Protein AF-A0A534GWT1-F1 (afdb_monomer)

Radius of gyration: 19.32 Å; Cα contacts (8 Å, |Δi|>4): 712; chains: 1; bounding box: 58×46×47 Å

Secondary structure (DSSP, 8-state):
---SSTT--S-EEEEEEEEEETTTTEEEEEEEEEESSTTSEEEETTTTEEEETTEEEEESTT--STT--EEEEEEETTEEEEEEEEESS--EE-TBTTEEE-SSSTT-EEEEEEEEEEEEEEEEEETTEEEEEEEEEEEEEEEE-----TTEEEEEEEEEEETTS-EEEEEEEEETTSPBPTT-EEEEE-TTS-EEEEETTT-EEEEEEEEE-TT--EEEEEEEEEEGGGTEEEEEEESSS--EE-SSS-EEEEEEEEEEEETTEEEEEEEEEEEES-S-----TT----------

Nearest PDB structures (foldseek):
  2ich-assembly1_A  TM=9.219E-01  e=7.853E-22  Nitrosomonas europaea
  2ich-assembly2_B  TM=8.972E-01  e=1.102E-21  Nitrosomonas europaea
  8khg-assembly1_B  TM=3.290E-01  e=4.284E+00  Pseudomonas aeruginosa
  8huc-assembly2_D  TM=1.311E-01  e=7.658E+00  Pseudomonas aeruginosa UCBPP-PA14

Solvent-accessible surface area (backbone atoms only — not comparable to full-atom values): 16083 Å² total; per-residue (Å²): 129,80,64,98,42,77,79,59,58,94,49,75,46,72,51,68,55,72,48,79,39,67,93,76,74,40,62,47,73,53,74,51,76,40,45,49,29,89,79,38,17,53,76,44,71,79,49,23,33,38,39,49,70,86,27,35,43,32,38,52,84,82,35,56,71,80,83,32,48,29,41,37,35,42,77,52,98,49,39,33,40,45,33,40,36,35,59,76,45,73,77,43,59,29,48,65,88,15,45,32,53,62,50,93,54,90,76,38,34,26,44,27,34,31,30,73,38,19,46,32,39,40,41,35,31,53,78,76,41,78,40,83,47,72,53,75,44,69,42,40,48,38,50,55,61,56,67,86,50,96,58,44,49,35,36,43,35,39,41,38,40,38,76,78,61,24,35,40,39,39,38,42,35,28,32,74,89,72,46,73,42,76,48,13,37,23,34,40,29,43,62,88,66,56,70,46,69,38,53,38,88,56,49,47,77,45,78,75,41,69,42,63,52,102,84,69,40,60,41,81,50,25,35,40,42,33,27,70,97,65,42,31,40,34,40,40,34,50,70,51,86,72,28,68,43,91,54,90,76,42,36,33,60,29,52,26,44,33,43,40,31,44,74,84,39,83,41,43,34,39,35,40,38,40,39,37,51,60,57,86,72,86,78,68,96,73,77,85,79,82,70,51,75,66,64,90

Foldseek 3Di:
DPPPDLQDDPDKDKDKDWDQDLVVLDIDMDMDIDGPGPVQFDFDQAQGWGDHHQWIWGFDHGDGPWQTWIWTWDDDVQKIDTKIKGQPATKAQADDNQWQAPDPDPFRTKRKIKSLWIWIWDWMGHRNDIDTDIDIDMFMFIFGQADDDPFFLWKKWKWWQKPLRKIKTWIFTAGPVRDTDQSTKIWIAHNVRDIDIGTPVQKDKDQDDWDADPVRQIDRAKIWIDRVVQQDTKIKGFSHRPQWDPDVQTKRKTKIKIWDDTPNDTMITIIIIIITRRDDDPDPVDDDDDRDGDG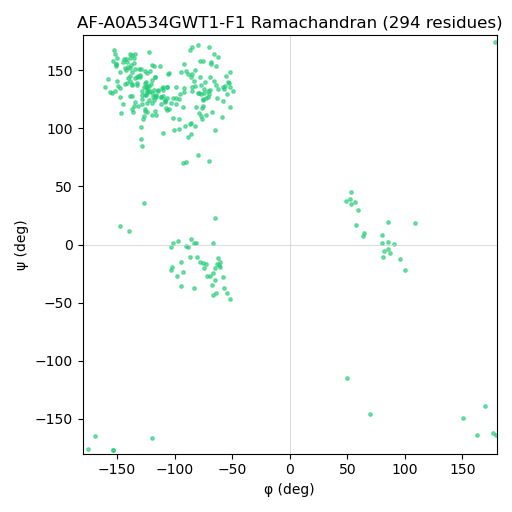D

Structure (mmCIF, N/CA/C/O backbone):
data_AF-A0A534GWT1-F1
#
_entry.id   AF-A0A534GWT1-F1
#
loop_
_atom_site.group_PDB
_atom_site.id
_atom_site.type_symbol
_atom_site.label_atom_id
_atom_site.label_alt_id
_atom_site.label_comp_id
_atom_site.label_asym_id
_atom_site.label_entity_id
_atom_site.label_seq_id
_atom_site.pdbx_PDB_ins_code
_atom_site.Cartn_x
_atom_site.Cartn_y
_atom_site.Cartn_z
_atom_site.occupancy
_atom_site.B_iso_or_equiv
_atom_site.auth_seq_id
_atom_site.auth_comp_id
_atom_site.auth_asym_id
_atom_site.auth_atom_id
_atom_site.pdbx_PDB_model_num
ATOM 1 N N . PRO A 1 1 ? 37.060 -9.412 -5.034 1.00 59.84 1 PRO A N 1
ATOM 2 C CA . PRO A 1 1 ? 37.402 -9.511 -6.474 1.00 59.84 1 PRO A CA 1
ATOM 3 C C . PRO A 1 1 ? 36.211 -9.028 -7.311 1.00 59.84 1 PRO A C 1
ATOM 5 O O . PRO A 1 1 ? 35.078 -9.301 -6.906 1.00 59.84 1 PRO A O 1
ATOM 8 N N . PRO A 1 2 ? 36.434 -8.301 -8.420 1.00 63.44 2 PRO A N 1
ATOM 9 C CA . PRO A 1 2 ? 35.362 -7.994 -9.361 1.00 63.44 2 PRO A CA 1
ATOM 10 C C . PRO A 1 2 ? 34.703 -9.303 -9.830 1.00 63.44 2 PRO A C 1
ATOM 12 O O . PRO A 1 2 ? 35.378 -10.339 -9.891 1.00 63.44 2 PRO A O 1
ATOM 15 N N . PRO A 1 3 ? 33.383 -9.312 -10.079 1.00 68.94 3 PRO A N 1
ATOM 16 C CA . PRO A 1 3 ? 32.696 -10.521 -10.505 1.00 68.94 3 PRO A CA 1
ATOM 17 C C . PRO A 1 3 ? 33.333 -11.058 -11.791 1.00 68.94 3 PRO A C 1
ATOM 19 O O . PRO A 1 3 ? 33.593 -10.308 -12.724 1.00 68.94 3 PRO A O 1
ATOM 2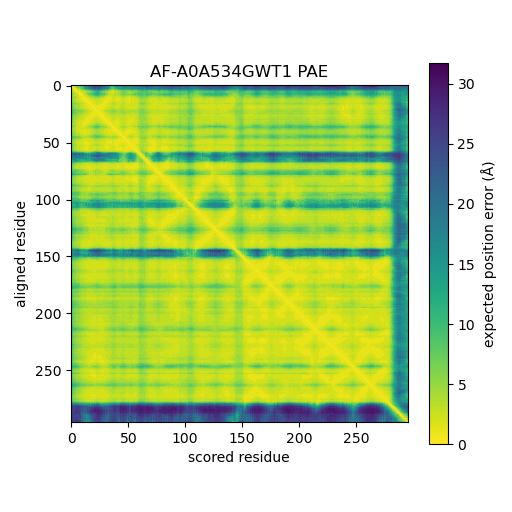2 N N . SER A 1 4 ? 33.551 -12.373 -11.860 1.00 85.25 4 SER A N 1
ATOM 23 C CA . SER A 1 4 ? 34.173 -13.048 -13.012 1.00 85.25 4 SER A CA 1
ATOM 24 C C . SER A 1 4 ? 33.337 -13.012 -14.301 1.00 85.25 4 SER A C 1
ATOM 26 O O . SER A 1 4 ? 33.717 -13.606 -15.304 1.00 85.25 4 SER A O 1
ATOM 28 N N . SER A 1 5 ? 32.166 -12.374 -14.268 1.00 88.50 5 SER A N 1
ATOM 29 C CA . SER A 1 5 ? 31.237 -12.237 -15.383 1.00 88.50 5 SER A CA 1
ATOM 30 C C . SER A 1 5 ? 30.326 -11.035 -15.147 1.00 88.50 5 SER A C 1
ATOM 32 O O . SER A 1 5 ? 29.851 -10.845 -14.026 1.00 88.50 5 SER A O 1
ATOM 34 N N . ALA A 1 6 ? 30.000 -10.295 -16.210 1.00 86.94 6 ALA A N 1
ATOM 35 C CA . ALA A 1 6 ? 29.006 -9.217 -16.184 1.00 86.94 6 ALA A CA 1
ATOM 36 C C . ALA A 1 6 ? 27.591 -9.695 -15.781 1.00 86.94 6 ALA A C 1
ATOM 38 O O . ALA A 1 6 ? 26.743 -8.889 -15.413 1.00 86.94 6 ALA A O 1
ATOM 39 N N . TRP A 1 7 ? 27.343 -11.010 -15.803 1.00 87.88 7 TRP A N 1
ATOM 40 C CA . TRP A 1 7 ? 26.086 -11.643 -15.385 1.00 87.88 7 TRP A CA 1
ATOM 41 C C . TRP A 1 7 ? 25.999 -11.954 -13.884 1.00 87.88 7 TRP A C 1
ATOM 43 O O . TRP A 1 7 ? 24.944 -12.379 -13.392 1.00 87.88 7 TRP A O 1
ATOM 53 N N . ARG A 1 8 ? 27.110 -11.830 -13.147 1.00 88.50 8 ARG A N 1
ATOM 54 C CA . ARG A 1 8 ? 27.169 -12.135 -11.715 1.00 88.50 8 ARG A CA 1
ATOM 55 C C . ARG A 1 8 ? 26.897 -10.864 -10.914 1.00 88.50 8 ARG A C 1
ATOM 57 O O . ARG A 1 8 ? 27.698 -9.939 -10.921 1.00 88.50 8 ARG A O 1
ATOM 64 N N . THR A 1 9 ? 25.827 -10.895 -10.129 1.00 87.62 9 THR A N 1
ATOM 65 C CA . THR A 1 9 ? 25.466 -9.852 -9.163 1.00 87.62 9 THR A CA 1
ATOM 66 C C . THR A 1 9 ? 25.040 -10.481 -7.836 1.00 87.62 9 THR A C 1
ATOM 68 O O . THR A 1 9 ? 24.726 -11.673 -7.771 1.00 87.62 9 THR A O 1
ATOM 71 N N . ARG A 1 10 ? 25.072 -9.685 -6.767 1.00 88.75 10 ARG A N 1
ATOM 72 C CA . ARG A 1 10 ? 24.515 -10.030 -5.449 1.00 88.75 10 ARG A CA 1
ATOM 73 C C . ARG A 1 10 ? 23.157 -9.367 -5.204 1.00 88.75 10 ARG A C 1
ATOM 75 O O . ARG A 1 10 ? 22.606 -9.548 -4.126 1.00 88.75 10 ARG A O 1
ATOM 82 N N . GLN A 1 11 ? 22.661 -8.610 -6.182 1.00 89.81 11 GLN A N 1
ATOM 83 C CA . GLN A 1 11 ? 21.414 -7.864 -6.111 1.00 89.81 11 GLN A CA 1
ATOM 84 C C . GLN A 1 11 ? 20.381 -8.475 -7.053 1.00 89.81 11 GLN A C 1
ATOM 86 O O . GLN A 1 11 ? 20.670 -8.820 -8.205 1.00 89.81 11 GLN A O 1
ATOM 91 N N . ILE A 1 12 ? 19.171 -8.628 -6.533 1.00 91.38 12 ILE A N 1
ATOM 92 C CA . ILE A 1 12 ? 18.019 -9.151 -7.255 1.00 91.38 12 ILE A CA 1
ATOM 93 C C . ILE A 1 12 ? 16.892 -8.147 -7.065 1.00 91.38 12 ILE A C 1
ATOM 95 O O . ILE A 1 12 ? 16.619 -7.722 -5.946 1.00 91.38 12 ILE A O 1
ATOM 99 N N . TYR A 1 13 ? 16.242 -7.803 -8.166 1.00 93.81 13 TYR A N 1
ATOM 100 C CA . TYR A 1 13 ? 15.071 -6.950 -8.200 1.00 93.81 13 TYR A CA 1
ATOM 101 C C . TYR A 1 13 ? 13.849 -7.807 -8.484 1.00 93.81 13 TYR A C 1
ATOM 103 O O . TYR A 1 13 ? 13.864 -8.675 -9.361 1.00 93.81 13 TYR A O 1
ATOM 111 N N . MET A 1 14 ? 12.787 -7.550 -7.738 1.00 93.56 14 MET A N 1
ATOM 112 C CA . MET A 1 14 ? 11.479 -8.143 -7.941 1.00 93.56 14 MET A CA 1
ATOM 113 C C . MET A 1 14 ? 10.479 -7.008 -8.098 1.00 93.56 14 MET A C 1
ATOM 115 O O . MET A 1 14 ? 10.516 -6.054 -7.328 1.00 93.56 14 MET A O 1
ATOM 119 N N . ALA A 1 15 ? 9.581 -7.129 -9.066 1.00 94.00 15 ALA A N 1
ATOM 120 C CA . ALA A 1 15 ? 8.432 -6.246 -9.172 1.00 94.00 15 ALA A CA 1
ATOM 121 C C . ALA A 1 15 ? 7.196 -7.059 -9.518 1.00 94.00 15 ALA A C 1
ATOM 123 O O . ALA A 1 15 ? 7.273 -8.124 -10.139 1.00 94.00 15 ALA A O 1
ATOM 124 N N . HIS A 1 16 ? 6.047 -6.532 -9.145 1.00 93.88 16 HIS A N 1
ATOM 125 C CA . HIS A 1 16 ? 4.764 -7.029 -9.583 1.00 93.88 16 HIS A CA 1
ATOM 126 C C . HIS A 1 16 ? 3.813 -5.857 -9.759 1.00 93.88 16 HIS A C 1
ATOM 128 O O . HIS A 1 16 ? 4.009 -4.798 -9.169 1.00 93.88 16 HIS A O 1
ATOM 134 N N . PHE A 1 17 ? 2.792 -6.051 -10.581 1.00 92.31 17 PHE A N 1
ATOM 135 C CA . PHE A 1 17 ? 1.671 -5.130 -10.651 1.00 92.31 17 PHE A CA 1
ATOM 136 C C . PHE A 1 17 ? 0.389 -5.920 -10.874 1.00 92.31 17 PHE A C 1
ATOM 138 O O . PHE A 1 17 ? 0.411 -7.016 -11.452 1.00 92.31 17 PHE A O 1
ATOM 145 N N . ALA A 1 18 ? -0.719 -5.363 -10.401 1.00 94.00 18 ALA A N 1
ATOM 146 C CA . ALA A 1 18 ? -2.029 -5.971 -10.502 1.00 94.00 18 ALA A CA 1
ATOM 147 C C . ALA A 1 18 ? -3.090 -4.957 -10.935 1.00 94.00 18 ALA A C 1
ATOM 149 O O . ALA A 1 18 ? -2.931 -3.751 -10.758 1.00 94.00 18 ALA A O 1
ATOM 150 N N . LEU A 1 19 ? -4.169 -5.470 -11.519 1.00 94.56 19 LEU A N 1
ATOM 151 C CA . LEU A 1 19 ? -5.349 -4.718 -11.912 1.00 94.56 19 LEU A CA 1
ATOM 152 C C . LEU A 1 19 ? -6.596 -5.449 -11.412 1.00 94.56 19 LEU A C 1
ATOM 154 O O . LEU A 1 19 ? -6.880 -6.573 -11.840 1.00 94.56 19 LEU A O 1
ATOM 158 N N . THR A 1 20 ? -7.354 -4.772 -10.555 1.00 95.56 20 THR A N 1
ATOM 159 C CA . THR A 1 20 ? -8.668 -5.213 -10.080 1.00 95.56 20 THR A CA 1
ATOM 160 C C . THR A 1 20 ? -9.755 -4.545 -10.919 1.00 95.56 20 THR A C 1
ATOM 162 O O . THR A 1 20 ? -10.005 -3.349 -10.788 1.00 95.56 20 THR A O 1
ATOM 165 N N . ASP A 1 21 ? -10.420 -5.311 -11.784 1.00 94.56 21 ASP A N 1
ATOM 166 C CA . ASP A 1 21 ? -11.611 -4.869 -12.509 1.00 94.56 21 ASP A CA 1
ATOM 167 C C . ASP A 1 21 ? -12.867 -5.343 -11.775 1.00 94.56 21 ASP A C 1
ATOM 169 O O . ASP A 1 21 ? -13.279 -6.499 -11.893 1.00 94.56 21 ASP A O 1
ATOM 173 N N . VAL A 1 22 ? -13.469 -4.432 -11.010 1.00 95.50 22 VAL A N 1
ATOM 174 C CA . VAL A 1 22 ? -14.664 -4.706 -10.201 1.00 95.50 22 VAL A CA 1
ATOM 175 C C . VAL A 1 22 ? -15.864 -5.066 -11.076 1.00 95.50 22 VAL A C 1
ATOM 177 O O . VAL A 1 22 ? -16.585 -6.009 -10.761 1.00 95.50 22 VAL A O 1
ATOM 180 N N . ALA A 1 23 ? -16.059 -4.369 -12.199 1.00 93.00 23 ALA A N 1
ATOM 181 C CA . ALA A 1 23 ? -17.205 -4.594 -13.079 1.00 93.00 23 ALA A CA 1
ATOM 182 C C . ALA A 1 23 ? -17.137 -5.967 -13.763 1.00 93.00 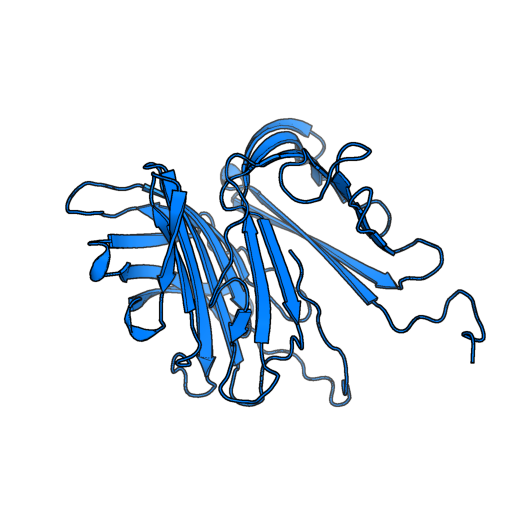23 ALA A C 1
ATOM 184 O O . ALA A 1 23 ? -18.162 -6.617 -13.956 1.00 93.00 23 ALA A O 1
ATOM 185 N N . ALA A 1 24 ? -15.927 -6.421 -14.097 1.00 93.44 24 ALA A N 1
ATOM 186 C CA . ALA A 1 24 ? -15.691 -7.748 -14.656 1.00 93.44 24 ALA A CA 1
ATOM 187 C C . ALA A 1 24 ? -15.462 -8.840 -13.591 1.00 93.44 24 ALA A C 1
ATOM 189 O O . ALA A 1 24 ? -15.239 -9.995 -13.962 1.00 93.44 24 ALA A O 1
ATOM 190 N N . GLY A 1 25 ? -15.454 -8.490 -12.298 1.00 95.62 25 GLY A N 1
ATOM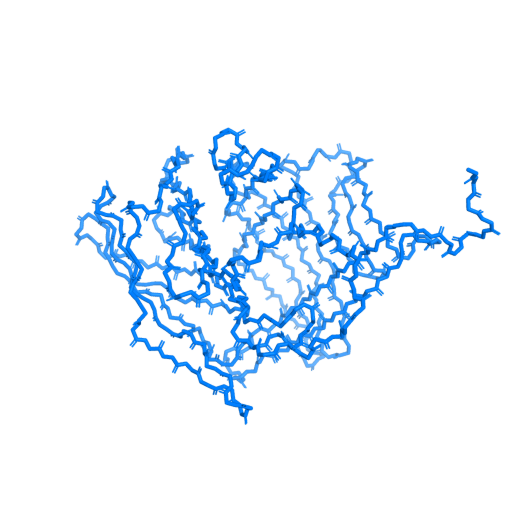 191 C CA . GLY A 1 25 ? -15.149 -9.412 -11.200 1.00 95.62 25 GLY A CA 1
ATOM 192 C C . GLY A 1 25 ? -13.780 -10.086 -11.335 1.00 95.62 25 GLY A C 1
ATOM 193 O O . GLY A 1 25 ? -13.657 -11.279 -11.059 1.00 95.62 25 GLY A O 1
ATOM 194 N N . ARG A 1 26 ? -12.763 -9.369 -11.834 1.00 93.88 26 ARG A N 1
ATOM 195 C CA . ARG A 1 26 ? -11.496 -9.967 -12.283 1.00 93.88 26 ARG A CA 1
ATOM 196 C C . ARG A 1 26 ? -10.275 -9.291 -11.668 1.00 93.88 26 ARG A C 1
ATOM 198 O O . ARG A 1 26 ? -10.051 -8.104 -11.879 1.00 93.88 26 ARG A O 1
ATOM 205 N N . PHE A 1 27 ? -9.422 -10.086 -11.028 1.00 94.81 27 PHE A N 1
ATOM 206 C CA . PHE A 1 27 ? -8.082 -9.691 -10.593 1.00 94.81 27 PHE A CA 1
ATOM 207 C C . PHE A 1 27 ? -7.023 -10.267 -11.543 1.00 94.81 27 PHE A C 1
ATOM 209 O O . PHE A 1 27 ? -6.957 -11.478 -11.765 1.00 94.81 27 PHE A O 1
ATOM 216 N N . ARG A 1 28 ? -6.206 -9.399 -12.144 1.00 93.38 28 ARG A N 1
ATOM 217 C CA . ARG A 1 28 ? -5.079 -9.770 -13.016 1.00 93.38 28 ARG A CA 1
ATOM 218 C C . ARG A 1 28 ? -3.783 -9.299 -12.392 1.00 93.38 28 ARG A C 1
ATOM 220 O O . ARG A 1 28 ? -3.751 -8.219 -11.823 1.00 93.38 28 ARG A O 1
ATOM 227 N N . PHE A 1 29 ? -2.711 -10.062 -12.546 1.00 93.69 29 PHE A N 1
ATOM 228 C CA . PHE A 1 29 ? -1.410 -9.679 -12.019 1.00 93.69 29 PHE A CA 1
ATOM 229 C C . PHE A 1 29 ? -0.275 -10.250 -12.851 1.00 93.69 29 PHE A C 1
ATOM 231 O O . PHE A 1 29 ? -0.412 -11.298 -13.481 1.00 93.69 29 PHE A O 1
ATOM 238 N N . ALA A 1 30 ? 0.875 -9.593 -12.794 1.00 93.75 30 ALA A N 1
ATOM 239 C CA . ALA A 1 30 ? 2.123 -10.143 -13.291 1.00 93.75 30 ALA A CA 1
ATOM 240 C C . ALA A 1 30 ? 3.281 -9.832 -12.363 1.00 93.75 30 ALA A C 1
ATOM 242 O O . ALA A 1 30 ? 3.204 -8.953 -11.510 1.00 93.75 30 ALA A O 1
ATOM 243 N N . ARG A 1 31 ? 4.373 -10.568 -12.561 1.00 93.62 31 ARG A N 1
ATOM 244 C CA . ARG A 1 31 ? 5.599 -10.432 -11.785 1.00 93.62 31 ARG A CA 1
ATOM 245 C C . ARG A 1 31 ? 6.822 -10.526 -12.674 1.00 93.62 31 ARG A C 1
ATOM 247 O O . ARG A 1 31 ? 6.813 -11.254 -13.666 1.00 93.62 31 ARG A O 1
ATOM 254 N N . LYS A 1 32 ? 7.891 -9.875 -12.240 1.00 94.38 32 LYS A N 1
ATOM 255 C CA . LYS A 1 32 ? 9.229 -9.991 -12.805 1.00 94.38 32 LYS A CA 1
ATOM 256 C C . LYS A 1 32 ? 10.243 -10.195 -11.690 1.00 94.38 32 LYS A C 1
ATOM 258 O O . LYS A 1 32 ? 10.089 -9.668 -10.590 1.00 94.38 32 LYS A O 1
ATOM 263 N N . LEU A 1 33 ? 11.268 -10.982 -11.993 1.00 94.19 33 LEU A N 1
ATOM 264 C CA . LEU A 1 33 ? 12.424 -11.209 -11.137 1.00 94.19 33 LEU A CA 1
ATOM 265 C C . LEU A 1 33 ? 13.660 -11.119 -12.021 1.00 94.19 33 LEU A C 1
ATOM 267 O O . LEU A 1 33 ? 13.799 -11.905 -12.958 1.00 94.19 33 LEU A O 1
ATOM 271 N N . SER A 1 34 ? 14.543 -10.173 -11.732 1.00 95.06 34 SER A N 1
ATOM 272 C CA . SER A 1 34 ? 15.717 -9.929 -12.558 1.00 95.06 34 SER A CA 1
ATOM 273 C C . SER A 1 34 ? 16.936 -9.598 -11.715 1.00 95.06 34 SER A C 1
ATOM 275 O O . SER A 1 34 ? 16.856 -9.199 -10.553 1.00 95.06 34 SER A O 1
ATOM 277 N N . ARG A 1 35 ? 18.099 -9.831 -12.309 1.00 93.69 35 ARG A N 1
ATOM 278 C CA . ARG A 1 35 ? 19.392 -9.509 -11.720 1.00 93.69 35 ARG A CA 1
ATOM 279 C C . ARG A 1 35 ? 19.718 -8.054 -12.019 1.00 93.69 35 ARG A C 1
ATOM 281 O O . ARG A 1 35 ? 19.440 -7.576 -13.114 1.00 93.69 35 ARG A O 1
ATOM 288 N N . GLU A 1 36 ? 20.412 -7.399 -11.096 1.00 92.50 36 GLU A N 1
ATOM 289 C CA . GLU A 1 36 ? 21.145 -6.169 -11.409 1.00 92.50 36 GLU A CA 1
ATOM 290 C C . GLU A 1 36 ? 22.365 -6.497 -12.286 1.00 92.50 36 GLU A C 1
ATOM 292 O O . GLU A 1 36 ? 23.507 -6.557 -11.829 1.00 92.50 36 GLU A O 1
ATOM 297 N N . ALA A 1 37 ? 22.112 -6.846 -13.539 1.00 91.88 37 ALA A N 1
ATOM 298 C CA . ALA A 1 37 ? 23.122 -7.207 -14.515 1.00 91.88 37 ALA A CA 1
ATOM 299 C C . ALA A 1 37 ? 22.688 -6.668 -15.870 1.00 91.88 37 ALA A C 1
ATOM 301 O O . ALA A 1 37 ? 21.516 -6.766 -16.223 1.00 91.88 37 ALA A O 1
ATOM 302 N N . LEU A 1 38 ? 23.636 -6.110 -16.626 1.00 91.00 38 LEU A N 1
ATOM 303 C CA . LEU A 1 38 ? 23.404 -5.644 -17.999 1.00 91.00 38 LEU A CA 1
ATOM 304 C C . LEU A 1 38 ? 22.206 -4.682 -18.129 1.00 91.00 38 LEU A C 1
ATOM 306 O O . LEU A 1 38 ? 21.479 -4.727 -19.113 1.00 91.00 38 LEU A O 1
ATOM 310 N N . ALA A 1 39 ? 21.989 -3.844 -17.108 1.00 91.81 39 ALA A N 1
ATOM 311 C CA . ALA A 1 39 ? 20.869 -2.906 -17.010 1.00 91.81 39 ALA A CA 1
ATOM 312 C C . ALA A 1 39 ? 19.461 -3.538 -17.090 1.00 91.81 39 ALA A C 1
ATOM 314 O O . ALA A 1 39 ? 18.489 -2.809 -17.271 1.00 91.81 39 ALA A O 1
ATOM 315 N N . LEU A 1 40 ? 19.327 -4.856 -16.893 1.00 94.50 40 LEU A N 1
ATOM 316 C CA . LEU A 1 40 ? 18.028 -5.542 -16.873 1.00 94.50 40 LEU A CA 1
ATOM 317 C C . LEU A 1 40 ? 17.147 -5.094 -15.705 1.00 94.50 40 LEU A C 1
ATOM 319 O O . LEU A 1 40 ? 15.930 -5.101 -15.806 1.00 94.50 40 LEU A O 1
ATOM 323 N N . ALA A 1 41 ? 17.746 -4.708 -14.586 1.00 97.06 41 ALA A N 1
ATOM 324 C CA . ALA A 1 41 ? 17.044 -4.090 -13.475 1.00 97.06 41 ALA A CA 1
ATOM 325 C C . ALA A 1 41 ? 17.999 -3.203 -12.688 1.00 97.06 41 ALA A C 1
ATOM 327 O O . ALA A 1 41 ? 19.218 -3.397 -12.740 1.00 97.06 41 ALA A O 1
ATOM 328 N N . GLY A 1 42 ? 17.442 -2.247 -11.955 1.00 95.38 42 GLY A N 1
ATOM 329 C CA . GLY A 1 42 ? 18.237 -1.343 -11.145 1.00 95.38 42 GLY A CA 1
ATOM 330 C C . GLY A 1 42 ? 17.414 -0.291 -10.418 1.00 95.38 42 GLY A C 1
ATOM 331 O O . GLY A 1 42 ? 16.201 -0.159 -10.597 1.00 95.38 42 GLY A O 1
ATOM 332 N N . ALA A 1 43 ? 18.115 0.470 -9.584 1.00 93.56 43 ALA A N 1
ATOM 333 C CA . ALA A 1 43 ? 17.605 1.657 -8.922 1.00 93.56 43 ALA A CA 1
ATOM 334 C C . ALA A 1 43 ? 18.656 2.769 -8.979 1.00 93.56 43 ALA A C 1
ATOM 336 O O . ALA A 1 43 ? 19.838 2.536 -8.740 1.00 93.56 43 ALA A O 1
ATOM 337 N N . GLN A 1 44 ? 18.208 3.986 -9.249 1.00 89.62 44 GLN A N 1
ATOM 338 C CA . GLN A 1 44 ? 19.012 5.194 -9.313 1.00 89.62 44 GLN A CA 1
ATOM 339 C C . GLN A 1 44 ? 18.315 6.295 -8.515 1.00 89.62 44 GLN A C 1
ATOM 341 O O . GLN A 1 44 ? 17.096 6.454 -8.585 1.00 89.62 44 GLN A O 1
ATOM 346 N N . ALA A 1 45 ? 19.091 7.046 -7.732 1.00 85.50 45 ALA A N 1
ATOM 347 C CA . ALA A 1 45 ? 18.555 8.092 -6.864 1.00 85.50 45 ALA A CA 1
ATOM 348 C C . ALA A 1 45 ? 18.324 9.427 -7.591 1.00 85.50 45 ALA A C 1
ATOM 350 O O . ALA A 1 45 ? 17.348 10.110 -7.294 1.00 85.50 45 ALA A O 1
ATOM 351 N N . ALA A 1 46 ? 19.209 9.801 -8.523 1.00 85.44 46 ALA A N 1
ATOM 352 C CA . ALA A 1 46 ? 19.162 11.084 -9.223 1.00 85.44 46 ALA A CA 1
ATOM 353 C C . ALA A 1 46 ? 19.619 10.953 -10.695 1.00 85.44 46 ALA A C 1
ATOM 355 O O . ALA A 1 46 ? 20.754 10.533 -10.933 1.00 85.44 46 ALA A O 1
ATOM 356 N N . PRO A 1 47 ? 18.769 11.307 -11.681 1.00 87.19 47 PRO A N 1
ATOM 357 C CA . PRO A 1 47 ? 17.310 11.371 -11.538 1.00 87.19 47 PRO A CA 1
ATOM 358 C C . PRO A 1 47 ? 16.752 10.060 -10.964 1.00 87.19 47 PRO A C 1
ATOM 360 O O . PRO A 1 47 ? 17.331 8.990 -11.163 1.00 87.19 47 PRO A O 1
ATOM 363 N N . PHE A 1 48 ? 15.658 10.155 -10.209 1.00 89.81 48 PHE A N 1
ATOM 364 C CA . PHE A 1 48 ? 15.033 8.981 -9.610 1.00 89.81 48 PHE A CA 1
ATOM 365 C C . PHE A 1 48 ? 14.525 8.032 -10.693 1.00 89.81 48 PHE A C 1
ATOM 367 O O . PHE A 1 48 ? 13.760 8.440 -11.566 1.00 89.81 48 PHE A O 1
ATOM 374 N N . ARG A 1 49 ? 14.940 6.767 -10.619 1.00 92.94 49 ARG A N 1
ATOM 375 C CA . ARG A 1 49 ? 14.467 5.706 -11.506 1.00 92.94 49 ARG A CA 1
ATOM 376 C C . ARG A 1 49 ? 14.605 4.353 -10.829 1.00 92.94 49 ARG A C 1
ATOM 378 O O . ARG A 1 49 ? 15.682 4.012 -10.350 1.00 92.94 49 ARG A O 1
ATOM 385 N N . VAL A 1 50 ? 13.551 3.554 -10.843 1.00 94.94 50 VAL A N 1
ATOM 386 C CA . VAL A 1 50 ? 13.592 2.122 -10.518 1.00 94.94 50 VAL A CA 1
ATOM 387 C C . VAL A 1 50 ? 13.001 1.353 -11.687 1.00 94.94 50 VAL A C 1
ATOM 389 O O . VAL A 1 50 ? 12.006 1.792 -12.262 1.00 94.94 50 VAL A O 1
ATOM 392 N N . TRP A 1 51 ? 13.634 0.255 -12.096 1.00 97.38 51 TRP A N 1
ATOM 393 C CA . TRP A 1 51 ? 13.192 -0.475 -13.283 1.00 97.38 51 TRP A CA 1
ATOM 394 C C . TRP A 1 51 ? 13.492 -1.970 -13.229 1.00 97.38 51 TRP A C 1
ATOM 396 O O . TRP A 1 51 ? 14.426 -2.417 -12.556 1.00 97.38 51 TRP A O 1
ATOM 406 N N . ILE A 1 52 ? 12.699 -2.723 -13.989 1.00 97.50 52 ILE A N 1
ATOM 407 C CA . ILE A 1 52 ? 12.915 -4.129 -14.315 1.00 97.50 52 ILE A CA 1
ATOM 408 C C . ILE A 1 52 ? 12.397 -4.414 -15.729 1.00 97.50 52 ILE A C 1
ATOM 410 O O . ILE A 1 52 ? 11.201 -4.355 -16.011 1.00 97.50 52 ILE A O 1
ATOM 414 N N . ASP A 1 53 ? 13.327 -4.723 -16.623 1.00 95.31 53 ASP A N 1
ATOM 415 C CA . ASP A 1 53 ? 13.146 -4.760 -18.068 1.00 95.31 53 ASP A CA 1
ATOM 416 C C . ASP A 1 53 ? 12.475 -3.463 -18.576 1.00 95.31 53 ASP A C 1
ATOM 418 O O . ASP A 1 53 ? 13.052 -2.382 -18.467 1.00 95.31 53 ASP A O 1
ATOM 422 N N . ASP A 1 54 ? 11.259 -3.569 -19.109 1.00 94.75 54 ASP A N 1
ATOM 423 C CA . ASP A 1 54 ? 10.414 -2.489 -19.626 1.00 94.75 54 ASP A CA 1
ATOM 424 C C . ASP A 1 54 ? 9.474 -1.866 -18.575 1.00 94.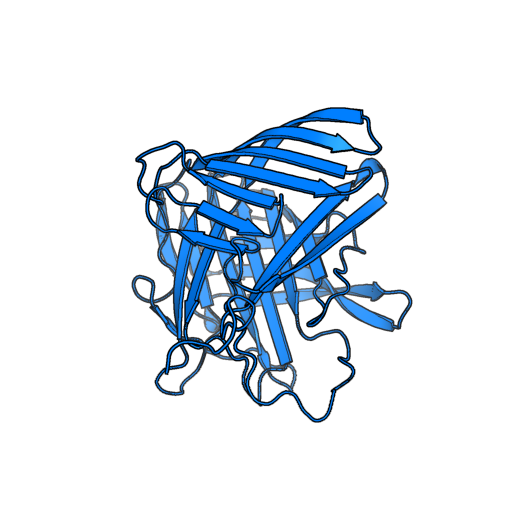75 54 ASP A C 1
ATOM 426 O O . ASP A 1 54 ? 8.741 -0.935 -18.900 1.00 94.75 54 ASP A O 1
ATOM 430 N N . TRP A 1 55 ? 9.468 -2.350 -17.327 1.00 97.75 55 TRP A N 1
ATOM 431 C CA . TRP A 1 55 ? 8.686 -1.737 -16.249 1.00 97.75 55 TRP A CA 1
ATOM 432 C C . TRP A 1 55 ? 9.531 -0.714 -15.506 1.00 97.75 55 TRP A C 1
ATOM 434 O O . TRP A 1 55 ? 10.672 -1.006 -15.136 1.00 97.75 55 TRP A O 1
ATOM 444 N N . SER A 1 56 ? 8.972 0.462 -15.237 1.00 97.38 56 SER A N 1
ATOM 445 C CA . SER A 1 56 ? 9.690 1.523 -14.537 1.00 97.38 56 SER A CA 1
ATOM 446 C C . SER A 1 56 ? 8.788 2.449 -13.734 1.00 97.38 56 SER A C 1
ATOM 448 O O . SER A 1 56 ? 7.626 2.664 -14.068 1.00 97.38 56 SER A O 1
ATOM 450 N N . LEU A 1 57 ? 9.372 3.037 -12.692 1.00 96.12 57 LEU A N 1
ATOM 451 C CA . LEU A 1 57 ? 8.899 4.259 -12.050 1.00 96.12 57 LEU A CA 1
ATOM 4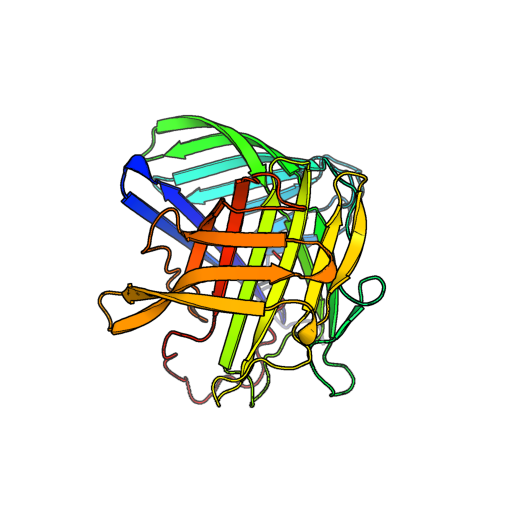52 C C . LEU A 1 57 ? 10.052 5.265 -12.085 1.00 96.12 57 LEU A C 1
ATOM 454 O O . LEU A 1 57 ? 11.144 4.976 -11.586 1.00 96.12 57 LEU A O 1
ATOM 458 N N . GLU A 1 58 ? 9.833 6.425 -12.694 1.00 94.50 58 GLU A N 1
ATOM 459 C CA . GLU A 1 58 ? 10.886 7.416 -12.927 1.00 94.50 58 GLU A CA 1
ATOM 460 C C . GLU A 1 58 ? 10.395 8.847 -12.720 1.00 94.50 58 GLU A C 1
ATOM 462 O O . GLU A 1 58 ? 9.259 9.176 -13.050 1.00 94.50 58 GLU A O 1
ATOM 467 N N . ALA A 1 59 ? 11.248 9.705 -12.164 1.00 90.31 59 ALA A N 1
ATOM 468 C CA . ALA A 1 59 ? 10.958 11.126 -12.027 1.00 90.31 59 ALA A CA 1
ATOM 469 C C . ALA A 1 59 ? 11.258 11.894 -13.311 1.00 90.31 59 ALA A C 1
ATOM 471 O O . ALA A 1 59 ? 12.197 11.569 -14.043 1.00 90.31 59 ALA A O 1
ATOM 472 N N . ALA A 1 60 ? 10.507 12.977 -13.528 1.00 76.38 60 ALA A N 1
ATOM 473 C CA . ALA A 1 60 ? 10.889 13.992 -14.499 1.00 76.38 60 ALA A CA 1
ATOM 474 C C . ALA A 1 60 ? 12.325 14.488 -14.211 1.00 76.38 60 ALA A C 1
ATOM 476 O O . ALA A 1 60 ? 12.742 14.619 -13.056 1.00 76.38 60 ALA A O 1
ATOM 477 N N . SER A 1 61 ? 13.108 14.710 -15.270 1.00 65.62 61 SER A N 1
ATOM 478 C CA . SER A 1 61 ? 14.556 14.942 -15.194 1.00 65.62 61 SER A CA 1
ATOM 479 C C . SER A 1 61 ? 14.956 16.000 -14.156 1.00 65.62 61 SER A C 1
ATOM 481 O O . SER A 1 61 ? 14.417 17.104 -14.159 1.00 65.62 61 SER A O 1
ATOM 483 N N . GLY A 1 62 ? 15.953 15.689 -13.321 1.00 62.97 62 GLY A N 1
ATOM 484 C CA . GLY A 1 62 ? 16.563 16.639 -12.381 1.00 62.97 62 GLY A CA 1
ATOM 485 C C . GLY A 1 62 ? 15.813 16.855 -11.062 1.00 62.97 62 GLY A C 1
ATOM 486 O O . GLY A 1 62 ? 16.345 17.532 -10.186 1.00 62.97 62 GLY A O 1
ATOM 487 N N . ALA A 1 63 ? 14.625 16.271 -10.880 1.00 62.47 63 ALA A N 1
ATOM 488 C CA . ALA A 1 63 ? 13.867 16.414 -9.642 1.00 62.47 63 ALA A CA 1
ATOM 489 C C . ALA A 1 63 ? 14.328 15.419 -8.555 1.00 62.47 63 ALA A C 1
ATOM 491 O O . ALA A 1 63 ? 14.628 14.253 -8.833 1.00 62.47 63 ALA A O 1
ATOM 492 N N . ALA A 1 64 ? 14.382 15.885 -7.302 1.00 64.62 64 ALA A N 1
ATOM 493 C CA . ALA A 1 64 ? 14.550 15.016 -6.137 1.00 64.62 64 ALA A CA 1
ATOM 494 C C . ALA A 1 64 ? 13.335 14.082 -5.993 1.00 64.62 64 ALA A C 1
ATOM 496 O O . ALA A 1 64 ? 12.241 14.433 -6.416 1.00 64.62 64 ALA A O 1
ATOM 497 N N . VAL A 1 65 ? 13.505 12.906 -5.373 1.00 68.38 65 VAL A N 1
ATOM 498 C CA . VAL A 1 65 ? 12.425 11.905 -5.217 1.00 68.38 65 VAL A CA 1
ATOM 499 C C . VAL A 1 65 ? 11.163 12.535 -4.614 1.00 68.38 65 VAL A C 1
ATOM 501 O O . VAL A 1 65 ? 10.066 12.340 -5.122 1.00 68.38 65 VAL A O 1
ATOM 504 N N . SER A 1 66 ? 11.314 13.325 -3.550 1.00 67.69 66 SER A N 1
ATOM 505 C CA . SER A 1 66 ? 10.206 13.985 -2.859 1.00 67.69 66 SER A CA 1
ATOM 506 C C . SER A 1 66 ? 9.669 15.181 -3.649 1.00 67.69 66 SER A C 1
ATOM 508 O O . SER A 1 66 ? 10.419 16.116 -3.928 1.00 67.69 66 SER A O 1
ATOM 510 N N . GLY A 1 67 ? 8.365 15.187 -3.938 1.00 74.50 67 GLY A N 1
ATOM 511 C CA . GLY A 1 67 ? 7.697 16.296 -4.632 1.00 74.50 67 GLY A CA 1
ATOM 512 C C . GLY A 1 67 ? 7.872 16.297 -6.153 1.00 74.50 67 GLY A C 1
ATOM 513 O O . GLY A 1 67 ? 7.356 17.191 -6.815 1.00 74.50 67 GLY A O 1
ATOM 514 N N . ALA A 1 68 ? 8.569 15.308 -6.719 1.00 82.88 68 ALA A N 1
ATOM 515 C CA . ALA A 1 68 ? 8.640 15.128 -8.162 1.00 82.88 68 ALA A CA 1
ATOM 516 C C . ALA A 1 68 ? 7.370 14.481 -8.716 1.00 82.88 68 ALA A C 1
ATOM 518 O O . ALA A 1 68 ? 6.811 13.563 -8.119 1.00 82.88 68 ALA A O 1
ATOM 519 N N . THR A 1 69 ? 6.986 14.902 -9.917 1.00 91.56 69 THR A N 1
ATOM 520 C CA . THR A 1 69 ? 6.073 14.138 -10.764 1.00 91.56 69 THR A CA 1
ATOM 521 C C . THR A 1 69 ? 6.795 12.900 -11.293 1.00 91.56 69 THR A C 1
ATOM 523 O O . THR A 1 69 ? 7.920 12.994 -11.803 1.00 91.56 69 THR A O 1
ATOM 526 N N . TRP A 1 70 ? 6.145 11.743 -11.195 1.00 94.38 70 TRP A N 1
ATOM 527 C CA . TRP A 1 70 ? 6.672 10.468 -11.672 1.00 94.38 70 TRP A CA 1
ATOM 528 C C . TRP A 1 70 ? 5.870 9.927 -12.845 1.00 94.38 70 TRP A C 1
ATOM 530 O O . TRP A 1 70 ? 4.680 10.196 -12.968 1.00 94.38 70 TRP A O 1
ATOM 540 N N . THR A 1 71 ? 6.522 9.127 -13.682 1.00 96.56 71 THR A N 1
ATOM 541 C CA . THR A 1 71 ? 5.865 8.275 -14.673 1.00 96.56 71 THR A CA 1
ATOM 542 C C . THR A 1 71 ? 6.050 6.815 -14.279 1.00 96.56 71 THR A C 1
ATOM 544 O O . THR A 1 71 ? 7.176 6.378 -14.041 1.00 96.56 71 THR A O 1
ATOM 547 N N . LEU A 1 72 ? 4.947 6.076 -14.195 1.00 97.44 72 LEU A N 1
ATOM 548 C CA . LEU A 1 72 ? 4.889 4.643 -13.939 1.00 97.44 72 LEU A CA 1
ATOM 549 C C . LEU A 1 72 ? 4.471 3.931 -15.221 1.00 97.44 72 LEU A C 1
ATOM 551 O O . LEU A 1 72 ? 3.385 4.188 -15.738 1.00 97.44 72 LEU A O 1
ATOM 555 N N . ARG A 1 73 ? 5.299 2.997 -15.685 1.00 97.94 73 ARG A N 1
ATOM 556 C CA . ARG A 1 73 ? 4.984 2.121 -16.813 1.00 97.94 73 ARG A CA 1
ATOM 557 C C . ARG A 1 73 ? 5.106 0.666 -16.409 1.00 97.94 73 ARG A C 1
ATOM 559 O O . ARG A 1 73 ? 6.126 0.255 -15.857 1.00 97.94 73 ARG A O 1
ATOM 566 N N . ALA A 1 74 ? 4.080 -0.119 -16.711 1.00 97.00 74 ALA A N 1
ATOM 567 C CA . ALA A 1 74 ? 4.136 -1.568 -16.601 1.00 97.00 74 ALA A CA 1
ATOM 568 C C . ALA A 1 74 ? 3.173 -2.210 -17.600 1.00 97.00 74 ALA A C 1
ATOM 570 O O . ALA A 1 74 ? 2.009 -1.830 -17.683 1.00 97.00 74 ALA A O 1
ATOM 571 N N . ALA A 1 75 ? 3.656 -3.204 -18.342 1.00 94.88 75 ALA A N 1
ATOM 572 C CA . ALA A 1 75 ? 2.905 -3.831 -19.421 1.00 94.88 75 ALA A CA 1
ATOM 573 C C . ALA A 1 75 ? 2.948 -5.359 -19.350 1.00 94.88 75 ALA A C 1
ATOM 575 O O . ALA A 1 75 ? 3.964 -5.967 -18.994 1.00 94.88 75 ALA A O 1
ATOM 576 N N . GLN A 1 76 ? 1.830 -5.972 -19.729 1.00 90.81 76 GLN A N 1
ATOM 577 C CA . GLN A 1 76 ? 1.679 -7.387 -20.045 1.00 90.81 76 GLN A CA 1
ATOM 578 C C . GLN A 1 76 ? 0.674 -7.546 -21.189 1.00 90.81 76 GLN A C 1
ATOM 580 O O . GLN A 1 76 ? -0.159 -6.661 -21.404 1.00 90.81 76 GLN A O 1
ATOM 585 N N . PRO A 1 77 ? 0.682 -8.681 -21.910 1.00 88.31 77 PRO A N 1
ATOM 586 C CA . PRO A 1 77 ? -0.335 -8.949 -22.917 1.00 88.31 77 PRO A CA 1
ATOM 587 C C . PRO A 1 77 ? -1.755 -8.781 -22.349 1.00 88.31 77 PRO A C 1
ATOM 589 O O . PRO A 1 77 ? -2.164 -9.481 -21.423 1.00 88.31 77 PRO A O 1
ATOM 592 N N . GLY A 1 78 ? -2.508 -7.833 -22.911 1.00 86.19 78 GLY A N 1
ATOM 593 C CA . GLY A 1 78 ? -3.901 -7.562 -22.556 1.00 86.19 78 GLY A CA 1
ATOM 594 C C . GLY A 1 78 ? -4.135 -6.587 -21.397 1.00 86.19 78 GLY A C 1
ATOM 595 O O . GLY A 1 78 ? -5.296 -6.229 -21.182 1.00 86.19 78 GLY A O 1
ATOM 596 N N . TYR A 1 79 ? -3.106 -6.144 -20.662 1.00 91.00 79 TYR A N 1
ATOM 597 C CA . TYR A 1 79 ? -3.253 -5.078 -19.664 1.00 91.00 79 TYR A CA 1
ATOM 598 C C . TYR A 1 79 ? -1.938 -4.339 -19.365 1.00 91.00 79 TYR A C 1
ATOM 600 O O . TYR A 1 79 ? -0.897 -4.943 -19.113 1.00 91.00 79 TYR A O 1
ATOM 608 N N . GLU A 1 80 ? -2.008 -3.011 -19.384 1.00 95.19 80 GLU A N 1
ATOM 609 C CA . GLU A 1 80 ? -0.860 -2.101 -19.296 1.00 95.19 80 GLU A CA 1
ATOM 610 C C . GLU A 1 80 ? -1.263 -0.828 -18.560 1.00 95.19 80 GLU A C 1
ATOM 612 O O . GLU A 1 80 ? -2.405 -0.386 -18.674 1.00 95.19 80 GLU A O 1
ATOM 617 N N . VAL A 1 81 ? -0.319 -0.227 -17.845 1.00 96.50 81 VAL A N 1
ATOM 618 C CA . VAL A 1 81 ? -0.445 1.095 -17.236 1.00 96.50 81 VAL A CA 1
ATOM 619 C C . VAL A 1 81 ? 0.673 2.007 -17.743 1.00 96.50 81 VAL A C 1
ATOM 621 O O . VAL A 1 81 ? 1.838 1.614 -17.728 1.00 96.50 81 VAL A O 1
ATOM 624 N N . ASP A 1 82 ? 0.309 3.220 -18.159 1.00 97.50 82 ASP A N 1
ATOM 625 C CA . ASP A 1 82 ? 1.211 4.365 -18.340 1.00 97.50 82 ASP A CA 1
ATOM 626 C C . ASP A 1 82 ? 0.588 5.551 -17.599 1.00 97.50 82 ASP A C 1
ATOM 628 O O . ASP A 1 82 ? -0.420 6.124 -18.028 1.00 97.50 82 ASP A O 1
ATOM 632 N N . LEU A 1 83 ? 1.115 5.834 -16.411 1.00 97.88 83 LEU A N 1
ATOM 633 C CA . LEU A 1 83 ? 0.504 6.729 -15.438 1.00 97.88 83 LEU A CA 1
ATOM 634 C C . LEU A 1 83 ? 1.484 7.814 -15.020 1.00 97.88 83 LEU A C 1
ATOM 636 O O . LEU A 1 83 ? 2.644 7.545 -14.728 1.00 97.88 83 LEU A O 1
ATOM 640 N N . VAL A 1 84 ? 0.976 9.031 -14.900 1.00 97.56 84 VAL A N 1
ATOM 641 C CA . VAL A 1 84 ? 1.637 10.148 -14.239 1.00 97.56 84 VAL A CA 1
ATOM 642 C C . VAL A 1 84 ? 1.139 10.216 -12.800 1.00 97.56 84 VAL A C 1
ATOM 644 O O . VAL A 1 84 ? -0.071 10.214 -12.565 1.00 97.56 84 VAL A O 1
ATOM 647 N N . LEU A 1 85 ? 2.073 10.277 -11.851 1.00 96.69 85 LEU A N 1
ATOM 648 C CA . LEU A 1 85 ? 1.809 10.390 -10.421 1.00 96.69 85 LEU A CA 1
ATOM 649 C C . LEU A 1 85 ? 2.349 11.721 -9.905 1.00 96.69 85 LEU A C 1
ATOM 651 O O . LEU A 1 85 ? 3.527 12.028 -10.085 1.00 96.69 85 LEU A O 1
ATOM 655 N N . GLU A 1 86 ? 1.500 12.493 -9.241 1.00 95.44 86 GLU A N 1
ATOM 656 C CA . GLU A 1 86 ? 1.838 13.811 -8.711 1.00 95.44 86 GLU A CA 1
ATOM 657 C C . GLU A 1 86 ? 1.549 13.862 -7.204 1.00 95.44 86 GLU A C 1
ATOM 659 O O . GLU A 1 86 ? 0.391 13.731 -6.801 1.00 95.44 86 GLU A O 1
ATOM 664 N N . PRO A 1 87 ? 2.573 14.003 -6.343 1.00 94.06 87 PRO A N 1
ATOM 665 C CA . PRO A 1 87 ? 2.373 14.102 -4.900 1.00 94.06 87 PRO A CA 1
ATOM 666 C C . PRO A 1 87 ? 1.469 15.285 -4.523 1.00 94.06 87 PRO A C 1
ATOM 668 O O . PRO A 1 87 ? 1.785 16.431 -4.825 1.00 94.06 87 PRO A O 1
ATOM 671 N N . LEU A 1 88 ? 0.374 15.015 -3.806 1.00 93.75 88 LEU A N 1
ATOM 672 C CA . LEU A 1 88 ? -0.521 16.041 -3.245 1.00 93.75 88 LEU A CA 1
ATOM 673 C C . LEU A 1 88 ? -0.168 16.402 -1.798 1.00 93.75 88 LEU A C 1
ATOM 675 O O . LEU A 1 88 ? -0.653 17.390 -1.254 1.00 93.75 88 LEU A O 1
ATOM 679 N N . THR A 1 89 ? 0.652 15.574 -1.157 1.00 91.50 89 THR A N 1
ATOM 680 C CA . THR A 1 89 ? 1.095 15.728 0.228 1.00 91.50 89 THR A CA 1
ATOM 681 C C . THR A 1 89 ? 2.611 15.570 0.306 1.00 91.50 89 THR A C 1
ATOM 683 O O . THR A 1 89 ? 3.178 14.809 -0.486 1.00 91.50 89 THR A O 1
ATOM 686 N N . PRO A 1 90 ? 3.287 16.215 1.272 1.00 92.69 90 PRO A N 1
ATOM 687 C CA . PRO A 1 90 ? 4.690 15.919 1.540 1.00 92.69 90 PRO A CA 1
ATOM 688 C C . PRO A 1 90 ? 4.871 14.458 1.998 1.00 92.69 90 PRO A C 1
ATOM 690 O O . PRO A 1 90 ? 3.905 13.824 2.440 1.00 92.69 90 PRO A O 1
ATOM 693 N N . PRO A 1 91 ? 6.099 13.911 1.928 1.00 94.75 91 PRO A N 1
ATOM 694 C CA . PRO A 1 91 ? 6.412 12.632 2.549 1.00 94.75 91 PRO A CA 1
ATOM 695 C C . PRO A 1 91 ? 6.097 12.635 4.049 1.00 94.75 91 PRO A C 1
ATOM 697 O O . PRO A 1 91 ? 6.444 13.573 4.766 1.00 94.75 91 PRO A O 1
ATOM 700 N N . VAL A 1 92 ? 5.480 11.557 4.520 1.00 96.00 92 VAL A N 1
ATOM 701 C CA . VAL A 1 92 ? 5.133 11.324 5.921 1.00 96.00 92 VAL A CA 1
ATOM 702 C C . VAL A 1 92 ? 6.053 10.249 6.474 1.00 96.00 92 VAL A C 1
ATOM 704 O O . VAL A 1 92 ? 6.057 9.117 5.994 1.00 96.00 92 VAL A O 1
ATOM 707 N N . LEU A 1 93 ? 6.855 10.613 7.472 1.00 95.62 93 LEU A N 1
ATOM 708 C CA . LEU A 1 93 ? 7.788 9.697 8.119 1.00 95.62 93 LEU A CA 1
ATOM 709 C C . LEU A 1 93 ? 7.027 8.744 9.049 1.00 95.62 93 LEU A C 1
ATOM 711 O O . LEU A 1 93 ? 6.316 9.189 9.945 1.00 95.62 93 LEU A O 1
ATOM 715 N N . ASN A 1 94 ? 7.200 7.438 8.852 1.00 93.00 94 ASN A N 1
ATOM 716 C CA . ASN A 1 94 ? 6.564 6.411 9.674 1.00 93.00 94 ASN A CA 1
ATOM 717 C C . ASN A 1 94 ? 7.446 6.041 10.875 1.00 93.00 94 ASN A C 1
ATOM 719 O O . ASN A 1 94 ? 8.673 6.063 10.796 1.00 93.00 94 ASN A O 1
ATOM 723 N N . GLY A 1 95 ? 6.828 5.643 11.990 1.00 88.38 95 GLY A N 1
ATOM 724 C CA . GLY A 1 95 ? 7.558 5.321 13.221 1.00 88.38 95 GLY A CA 1
ATOM 725 C C . GLY A 1 95 ? 8.175 6.555 13.888 1.00 88.38 95 GLY A C 1
ATOM 726 O O . GLY A 1 95 ? 7.606 7.644 13.859 1.00 88.38 95 GLY A O 1
ATOM 727 N N . GLU A 1 96 ? 9.339 6.389 14.512 1.00 87.31 96 GLU A N 1
ATOM 728 C CA . GLU A 1 96 ? 10.046 7.472 15.198 1.00 87.31 96 GLU A CA 1
ATOM 729 C C . GLU A 1 96 ? 10.917 8.236 14.192 1.00 87.31 96 GLU A C 1
ATOM 731 O O . GLU A 1 96 ? 12.021 7.811 13.858 1.00 87.31 96 GLU A O 1
ATOM 736 N N . ALA A 1 97 ? 10.388 9.337 13.646 1.00 87.69 97 ALA A N 1
ATOM 737 C CA . ALA A 1 97 ? 11.070 10.164 12.642 1.00 87.69 97 ALA A CA 1
ATOM 738 C C . ALA A 1 97 ? 11.598 9.360 11.430 1.00 87.69 97 ALA A C 1
ATOM 740 O O . ALA A 1 97 ? 12.684 9.613 10.910 1.00 87.69 97 ALA A O 1
ATOM 741 N N . GLY A 1 98 ? 10.820 8.374 10.975 1.00 89.12 98 GLY A N 1
ATOM 742 C CA . GLY A 1 98 ? 11.161 7.514 9.841 1.00 89.12 98 GLY A CA 1
ATOM 743 C C . GLY A 1 98 ? 11.800 6.195 10.261 1.00 89.12 98 GLY A C 1
ATOM 744 O O . GLY A 1 98 ? 11.899 5.295 9.434 1.00 89.12 98 GLY A O 1
ATOM 745 N N . PHE A 1 99 ? 12.213 6.042 11.521 1.00 88.81 99 PHE A N 1
ATOM 746 C CA . PHE A 1 99 ? 12.712 4.782 12.059 1.00 88.81 99 PHE A CA 1
ATOM 747 C C . PHE A 1 99 ? 11.546 3.912 12.551 1.00 88.81 99 PHE A C 1
ATOM 749 O O . PHE A 1 99 ? 10.956 4.144 13.608 1.00 88.81 99 PHE A O 1
ATOM 756 N N . SER A 1 100 ? 11.204 2.881 11.779 1.00 84.88 100 SER A N 1
ATOM 757 C CA . SER A 1 100 ? 10.127 1.938 12.079 1.00 84.88 100 SER A CA 1
ATOM 758 C C . SER A 1 100 ? 10.704 0.647 12.654 1.00 84.88 100 SER A C 1
ATOM 760 O O . SER A 1 100 ? 11.201 -0.214 11.924 1.00 84.88 100 SER A O 1
ATOM 762 N N . ARG A 1 101 ? 10.669 0.525 13.984 1.00 83.81 101 ARG A N 1
ATOM 763 C CA . ARG A 1 101 ? 11.109 -0.675 14.701 1.00 83.81 101 ARG A CA 1
ATOM 764 C C . ARG A 1 101 ? 10.095 -1.801 14.503 1.00 83.81 101 ARG A C 1
ATOM 766 O O . ARG A 1 101 ? 8.925 -1.612 14.806 1.00 83.81 101 ARG A O 1
ATOM 773 N N . LYS A 1 102 ? 10.558 -2.961 14.035 1.00 80.50 102 LYS A N 1
ATOM 774 C CA . LYS A 1 102 ? 9.715 -4.131 13.741 1.00 80.50 102 LYS A CA 1
ATOM 775 C C . LYS A 1 102 ? 9.787 -5.206 14.828 1.00 80.50 102 LYS A C 1
ATOM 777 O O . LYS A 1 102 ? 8.870 -6.003 14.939 1.00 80.50 102 LYS A O 1
ATOM 782 N N . SER A 1 103 ? 10.828 -5.203 15.669 1.00 78.25 103 SER A N 1
ATOM 783 C CA . SER A 1 103 ? 10.878 -6.040 16.875 1.00 78.25 103 SER A CA 1
ATOM 784 C C . SER A 1 103 ? 11.762 -5.453 17.986 1.00 78.25 103 SER A C 1
ATOM 786 O O . SER A 1 103 ? 12.311 -4.358 17.865 1.00 78.25 103 SER A O 1
ATOM 788 N N . ALA A 1 104 ? 11.907 -6.185 19.096 1.00 75.12 104 ALA A N 1
ATOM 789 C CA . ALA A 1 104 ? 12.748 -5.780 20.222 1.00 75.12 104 ALA A CA 1
ATOM 790 C C . ALA A 1 104 ? 14.255 -5.958 19.952 1.00 75.12 104 ALA A C 1
ATOM 792 O O . ALA A 1 104 ? 15.070 -5.409 20.693 1.00 75.12 104 ALA A O 1
ATOM 793 N N . GLU A 1 105 ? 14.623 -6.729 18.925 1.00 73.50 105 GLU A N 1
ATOM 794 C CA . GLU A 1 105 ? 16.012 -7.069 18.621 1.00 73.50 105 GLU A CA 1
ATOM 795 C C . GLU A 1 105 ? 16.762 -5.875 18.000 1.00 73.50 105 GLU A C 1
ATOM 797 O O . GLU A 1 105 ? 16.257 -5.235 17.068 1.00 73.50 105 GLU A O 1
ATOM 802 N N . PRO A 1 106 ? 17.992 -5.569 18.454 1.00 70.88 106 PRO A N 1
ATOM 803 C CA . PRO A 1 106 ? 18.810 -4.526 17.849 1.00 70.88 106 PRO A CA 1
ATOM 804 C C . PRO A 1 106 ? 19.004 -4.737 16.339 1.00 70.88 106 PRO A C 1
ATOM 806 O O . PRO A 1 106 ? 19.412 -5.804 15.884 1.00 70.88 106 PRO A O 1
ATOM 809 N N . GLY A 1 107 ? 18.738 -3.690 15.555 1.00 72.69 107 GLY A N 1
ATOM 810 C CA . GLY A 1 107 ? 18.863 -3.717 14.094 1.00 72.69 107 GLY A CA 1
ATOM 811 C C . GLY A 1 107 ? 17.635 -4.248 13.350 1.00 72.69 107 GLY A C 1
ATOM 812 O O . GLY A 1 107 ? 17.669 -4.313 12.118 1.00 72.69 107 GLY A O 1
ATOM 813 N N . ASP A 1 108 ? 16.554 -4.596 14.056 1.00 78.44 108 ASP A N 1
ATOM 814 C CA . ASP A 1 108 ? 15.287 -5.004 13.447 1.00 78.44 108 ASP A CA 1
ATOM 815 C C . ASP A 1 108 ? 14.348 -3.820 13.218 1.00 78.44 108 ASP A C 1
ATOM 817 O O . ASP A 1 108 ? 13.353 -3.600 13.917 1.00 78.44 108 ASP A O 1
ATOM 821 N N . ALA A 1 109 ? 14.735 -3.003 12.250 1.00 83.75 109 ALA A N 1
ATOM 822 C CA . ALA A 1 109 ? 14.020 -1.803 11.880 1.00 83.75 109 ALA A CA 1
ATOM 823 C C . ALA A 1 109 ? 14.207 -1.495 10.399 1.00 83.75 109 ALA A C 1
ATOM 825 O O . ALA A 1 109 ? 15.182 -1.917 9.761 1.00 83.75 109 ALA A O 1
ATOM 826 N N . SER A 1 110 ? 13.286 -0.689 9.898 1.00 87.44 110 SER A N 1
ATOM 827 C CA . SER A 1 110 ? 13.372 -0.085 8.580 1.00 87.44 110 SER A CA 1
ATOM 828 C C . SER A 1 110 ? 13.338 1.427 8.699 1.00 87.44 110 SER A C 1
ATOM 830 O O . SER A 1 110 ? 12.675 1.976 9.579 1.00 87.44 110 SER A O 1
ATOM 832 N N . PHE A 1 111 ? 14.002 2.103 7.772 1.00 91.38 111 PHE A N 1
ATOM 833 C CA . PHE A 1 111 ? 13.631 3.466 7.440 1.00 91.38 111 PHE A CA 1
ATOM 834 C C . PHE A 1 111 ? 12.409 3.428 6.535 1.00 91.38 111 PHE A C 1
ATOM 836 O O . PHE A 1 111 ? 12.396 2.664 5.569 1.00 91.38 111 PHE A O 1
ATOM 843 N N . TYR A 1 112 ? 11.385 4.204 6.873 1.00 93.06 112 TYR A N 1
ATOM 844 C CA . TYR A 1 112 ? 10.081 4.096 6.242 1.00 93.06 112 TYR A CA 1
ATOM 845 C C . TYR A 1 112 ? 9.380 5.452 6.167 1.00 93.06 112 TYR A C 1
ATOM 847 O O . TYR A 1 112 ? 9.205 6.136 7.176 1.00 93.06 112 TYR A O 1
ATOM 855 N N . TYR A 1 113 ? 8.942 5.826 4.970 1.00 94.94 113 TYR A N 1
ATOM 856 C CA . TYR A 1 113 ? 8.014 6.930 4.770 1.00 94.94 113 TYR A CA 1
ATOM 857 C C . TYR A 1 113 ? 6.963 6.575 3.722 1.00 94.94 113 TYR A C 1
ATOM 859 O O . TYR A 1 113 ? 7.178 5.695 2.887 1.00 94.94 113 TYR A O 1
ATOM 867 N N . SER A 1 114 ? 5.863 7.316 3.744 1.00 95.94 114 SER A N 1
ATOM 868 C CA . SER A 1 114 ? 4.785 7.226 2.764 1.00 95.94 114 SER A CA 1
ATOM 869 C C . SER A 1 114 ? 4.602 8.560 2.043 1.00 95.94 114 SER A C 1
ATOM 871 O O . SER A 1 114 ? 4.894 9.615 2.604 1.00 95.94 114 SER A O 1
ATOM 873 N N . ILE A 1 115 ? 4.066 8.546 0.826 1.00 96.25 115 ILE A N 1
ATOM 874 C CA . ILE A 1 115 ? 3.368 9.698 0.239 1.00 96.25 115 ILE A CA 1
ATOM 875 C C . ILE A 1 115 ? 1.891 9.299 0.178 1.00 96.25 115 ILE A C 1
ATOM 877 O O . ILE A 1 115 ? 1.489 8.586 -0.745 1.00 96.25 115 ILE A O 1
ATOM 881 N N . PRO A 1 116 ? 1.086 9.694 1.182 1.00 96.12 116 PRO A N 1
ATOM 882 C CA . PRO A 1 116 ? -0.248 9.136 1.354 1.00 96.12 116 PRO A CA 1
ATOM 883 C C . PRO A 1 116 ? -1.233 9.483 0.251 1.00 96.12 116 PRO A C 1
ATOM 885 O O . PRO A 1 116 ? -2.215 8.767 0.100 1.00 96.12 116 PRO A O 1
ATOM 888 N N . ARG A 1 117 ? -1.032 10.588 -0.479 1.00 96.38 117 ARG A N 1
ATOM 889 C CA . ARG A 1 117 ? -1.913 11.006 -1.574 1.00 96.38 117 ARG A CA 1
ATOM 890 C C . ARG A 1 117 ? -1.085 11.450 -2.773 1.00 96.38 117 ARG A C 1
ATOM 892 O O . ARG A 1 117 ? -0.412 12.478 -2.721 1.00 96.38 117 ARG A O 1
ATOM 899 N N . LEU A 1 118 ? -1.179 10.693 -3.859 1.00 96.19 118 LEU A N 1
ATOM 900 C CA . LEU A 1 118 ? -0.721 11.102 -5.183 1.00 96.19 118 LEU A CA 1
ATOM 901 C C . LEU A 1 118 ? -1.925 11.215 -6.103 1.00 96.19 118 LEU A C 1
ATOM 903 O O . LEU A 1 118 ? -2.740 10.294 -6.147 1.00 96.19 118 LEU A O 1
ATOM 907 N N . GLU A 1 119 ? -2.032 12.309 -6.846 1.00 97.38 119 GLU A N 1
ATOM 908 C CA . GLU A 1 119 ? -2.929 12.359 -7.991 1.00 97.38 119 GLU A CA 1
ATOM 909 C C . GLU A 1 119 ? -2.378 11.442 -9.082 1.00 97.38 119 GLU A C 1
ATOM 911 O O . GLU A 1 119 ? -1.188 11.470 -9.392 1.00 97.38 119 GLU A O 1
ATOM 916 N N . VAL A 1 120 ? -3.254 10.623 -9.654 1.00 97.75 120 VAL A N 1
ATOM 917 C CA . VAL A 1 120 ? -2.938 9.737 -10.771 1.00 97.75 120 VAL A CA 1
ATOM 918 C C . VAL A 1 120 ? -3.730 10.186 -11.982 1.00 97.75 120 VAL A C 1
ATOM 920 O O . VAL A 1 120 ? -4.945 10.366 -11.892 1.00 97.75 120 VAL A O 1
ATOM 923 N N . ARG A 1 121 ? -3.058 10.290 -13.126 1.00 98.31 121 ARG A N 1
ATOM 924 C CA . ARG A 1 121 ? -3.676 10.469 -14.445 1.00 98.31 121 ARG A CA 1
ATOM 925 C C . ARG A 1 121 ? -2.905 9.681 -15.490 1.00 98.31 121 ARG A C 1
ATOM 927 O O . ARG A 1 121 ? -1.697 9.527 -15.363 1.00 98.31 121 ARG A O 1
ATOM 934 N N . GLY A 1 122 ? -3.564 9.213 -16.538 1.00 97.62 122 GLY A N 1
ATOM 935 C CA . GLY A 1 122 ? -2.875 8.561 -17.647 1.00 97.62 122 GLY A CA 1
ATOM 936 C C . GLY A 1 122 ? -3.746 7.526 -18.324 1.00 97.62 122 GLY A C 1
ATOM 937 O O . GLY A 1 122 ? -4.969 7.655 -18.346 1.00 97.62 122 GLY A O 1
ATOM 938 N N . ARG A 1 123 ? -3.106 6.493 -18.862 1.00 97.44 123 ARG A N 1
ATOM 939 C CA . ARG A 1 123 ? -3.746 5.476 -19.682 1.00 97.44 123 ARG A CA 1
ATOM 940 C C . ARG A 1 123 ? -3.636 4.106 -19.027 1.00 97.44 123 ARG A C 1
ATOM 942 O O . ARG A 1 123 ? -2.564 3.664 -18.622 1.00 97.44 123 ARG A O 1
ATOM 949 N N . LEU A 1 124 ? -4.764 3.413 -18.993 1.00 95.88 124 LEU A N 1
ATOM 950 C CA . LEU A 1 124 ? -4.860 1.989 -18.713 1.00 95.88 124 LEU A CA 1
ATOM 951 C C . LEU A 1 124 ? -5.257 1.277 -20.006 1.00 95.88 124 LEU A C 1
ATOM 953 O O . LEU A 1 124 ? -6.204 1.682 -20.676 1.00 95.88 124 LEU A O 1
ATOM 957 N N . VAL A 1 125 ? -4.585 0.186 -20.350 1.00 94.00 125 VAL A N 1
ATOM 958 C CA . VAL A 1 125 ? -5.086 -0.758 -21.351 1.00 94.00 125 VAL A CA 1
ATOM 959 C C . VAL A 1 125 ? -5.785 -1.889 -20.618 1.00 94.00 125 VAL A C 1
ATOM 961 O O . VAL A 1 125 ? -5.201 -2.536 -19.752 1.00 94.00 125 VAL A O 1
ATOM 964 N N . ARG A 1 126 ? -7.041 -2.145 -20.974 1.00 90.44 126 ARG A N 1
ATOM 965 C CA . ARG A 1 126 ? -7.837 -3.256 -20.457 1.00 90.44 126 ARG A CA 1
ATOM 966 C C . ARG A 1 126 ? -8.366 -4.078 -21.620 1.00 90.44 126 ARG A C 1
ATOM 968 O O . ARG A 1 126 ? -9.159 -3.576 -22.408 1.00 90.44 126 ARG A O 1
ATOM 975 N N . ASP A 1 127 ? -7.956 -5.341 -21.712 1.00 88.31 127 ASP A N 1
ATOM 976 C CA . ASP A 1 127 ? -8.375 -6.245 -22.792 1.00 88.31 127 ASP A CA 1
ATOM 977 C C . ASP A 1 127 ? -8.115 -5.615 -24.174 1.00 88.31 127 ASP A C 1
ATOM 979 O O . ASP A 1 127 ? -8.983 -5.598 -25.041 1.00 88.31 127 ASP A O 1
ATOM 983 N N . ASN A 1 128 ? -6.919 -5.035 -24.340 1.00 86.50 128 ASN A N 1
ATOM 984 C CA . ASN A 1 128 ? -6.460 -4.273 -25.514 1.00 86.50 128 ASN A CA 1
ATOM 985 C C . ASN A 1 128 ? -7.225 -2.972 -25.819 1.00 86.50 128 ASN A C 1
ATOM 987 O O . ASN A 1 128 ? -6.941 -2.323 -26.825 1.00 86.50 128 ASN A O 1
ATOM 991 N N . HIS A 1 129 ? -8.139 -2.544 -24.946 1.00 92.50 129 HIS A N 1
ATOM 992 C CA . HIS A 1 129 ? -8.841 -1.274 -25.087 1.00 92.50 129 HIS A CA 1
ATOM 993 C C . HIS A 1 129 ? -8.183 -0.207 -24.210 1.00 92.50 129 HIS A C 1
ATOM 995 O O . HIS A 1 129 ? -8.090 -0.396 -22.994 1.00 92.50 129 HIS A O 1
ATOM 1001 N N . PRO A 1 130 ? -7.710 0.903 -24.795 1.00 94.44 130 PRO A N 1
ATOM 1002 C CA . PRO A 1 130 ? -7.184 2.015 -24.024 1.00 94.44 130 PRO A CA 1
ATOM 1003 C C . PRO A 1 130 ? -8.297 2.801 -23.338 1.00 94.44 130 PRO A C 1
ATOM 1005 O O . PRO A 1 130 ? -9.352 3.040 -23.920 1.00 94.44 130 PRO A O 1
ATOM 1008 N N . ILE A 1 131 ? -8.039 3.204 -22.100 1.00 96.12 131 ILE A N 1
ATOM 1009 C CA . ILE A 1 131 ? -8.960 3.949 -21.250 1.00 96.12 131 ILE A CA 1
ATOM 1010 C C . ILE A 1 131 ? -8.154 5.028 -20.532 1.00 96.12 131 ILE A C 1
ATOM 1012 O O . ILE A 1 131 ? -7.155 4.719 -19.878 1.00 96.12 131 ILE A O 1
ATOM 1016 N N . ASP A 1 132 ? -8.608 6.274 -20.624 1.00 97.88 132 ASP A N 1
ATOM 1017 C CA . ASP A 1 132 ? -8.066 7.351 -19.803 1.00 97.88 132 ASP A CA 1
ATOM 1018 C C . ASP A 1 132 ? -8.574 7.205 -18.372 1.00 97.88 132 ASP A C 1
ATOM 1020 O O . ASP A 1 132 ? -9.770 7.029 -18.118 1.00 97.88 132 ASP A O 1
ATOM 1024 N N . VAL A 1 133 ? -7.651 7.266 -17.421 1.00 97.62 133 VAL A N 1
ATOM 1025 C CA . VAL A 1 133 ? -7.932 7.054 -16.006 1.00 97.62 133 VAL A CA 1
ATOM 1026 C C . VAL A 1 133 ? -7.438 8.226 -15.177 1.00 97.62 133 VAL A C 1
ATOM 1028 O O . VAL A 1 133 ? -6.447 8.883 -15.498 1.00 97.62 133 VAL A O 1
ATOM 1031 N N . ARG A 1 134 ? -8.144 8.463 -14.072 1.00 98.25 134 ARG A N 1
ATOM 1032 C CA . ARG A 1 134 ? -7.739 9.379 -13.009 1.00 98.25 134 ARG A CA 1
ATOM 1033 C C . ARG A 1 134 ? -8.080 8.784 -11.653 1.00 98.25 134 ARG A C 1
ATOM 1035 O O . ARG A 1 134 ? -9.046 8.026 -11.542 1.00 98.25 134 ARG A O 1
ATOM 1042 N N . GLY A 1 135 ? -7.336 9.151 -10.622 1.00 97.31 135 GLY A N 1
ATOM 1043 C CA . GLY A 1 135 ? -7.596 8.666 -9.275 1.00 97.31 135 GLY A CA 1
ATOM 1044 C C . GLY A 1 135 ? -6.574 9.148 -8.262 1.00 97.31 135 GLY A C 1
ATOM 1045 O O . GLY A 1 135 ? -5.847 10.109 -8.502 1.00 97.31 135 GLY A O 1
ATOM 1046 N N . LEU A 1 136 ? -6.538 8.454 -7.129 1.00 97.38 136 LEU A N 1
ATOM 1047 C CA . LEU A 1 136 ? -5.539 8.652 -6.092 1.00 97.38 136 LEU A CA 1
ATOM 1048 C C . LEU A 1 136 ? -4.716 7.378 -5.924 1.00 97.38 136 LEU A C 1
ATOM 1050 O O . LEU A 1 136 ? -5.253 6.275 -6.021 1.00 97.38 136 LEU A O 1
ATOM 1054 N N . ALA A 1 137 ? -3.431 7.548 -5.641 1.00 97.44 137 ALA A N 1
ATOM 1055 C CA . ALA A 1 137 ? -2.530 6.482 -5.230 1.00 97.44 137 ALA A CA 1
ATOM 1056 C C . ALA A 1 137 ? -1.908 6.785 -3.866 1.00 97.44 137 ALA A C 1
ATOM 1058 O O . ALA A 1 137 ? -1.964 7.911 -3.361 1.00 97.44 137 ALA A O 1
ATOM 1059 N N . TRP A 1 138 ? -1.316 5.740 -3.303 1.00 97.56 138 TRP A N 1
ATOM 1060 C CA . TRP A 1 138 ? -0.456 5.754 -2.134 1.00 97.56 138 TRP A CA 1
ATOM 1061 C C . TRP A 1 138 ? 0.912 5.218 -2.557 1.00 97.56 138 TRP A C 1
ATOM 1063 O O . TRP A 1 138 ? 0.971 4.273 -3.341 1.00 97.56 138 TRP A O 1
ATOM 1073 N N . PHE A 1 139 ? 1.992 5.796 -2.039 1.00 96.38 139 PHE A N 1
ATOM 1074 C CA . PHE A 1 139 ? 3.355 5.312 -2.268 1.00 96.38 139 PHE A CA 1
ATOM 1075 C C . PHE A 1 139 ? 4.065 5.050 -0.944 1.00 96.38 139 PHE A C 1
ATOM 1077 O O . PHE A 1 139 ? 3.951 5.873 -0.034 1.00 96.38 139 PHE A O 1
ATOM 1084 N N . ASP A 1 140 ? 4.834 3.964 -0.862 1.00 94.50 140 ASP A N 1
ATOM 1085 C CA . ASP A 1 140 ? 5.594 3.587 0.324 1.00 94.50 140 ASP A CA 1
ATOM 1086 C C . ASP A 1 140 ? 7.061 3.314 0.009 1.00 94.50 140 ASP A C 1
ATOM 1088 O O . ASP A 1 140 ? 7.432 2.476 -0.808 1.00 94.50 140 ASP A O 1
ATOM 1092 N N . ARG A 1 141 ? 7.960 3.946 0.760 1.00 92.62 141 ARG A N 1
ATOM 1093 C CA . ARG A 1 141 ? 9.383 3.642 0.645 1.00 92.62 141 ARG A CA 1
ATOM 1094 C C . ARG A 1 141 ? 9.936 3.137 1.953 1.00 92.62 141 ARG A C 1
ATOM 1096 O O . ARG A 1 141 ? 10.101 3.902 2.898 1.00 92.62 141 ARG A O 1
ATOM 1103 N N . GLU A 1 142 ? 10.287 1.858 1.952 1.00 90.75 142 GLU A N 1
ATOM 1104 C CA . GLU A 1 142 ? 10.875 1.157 3.084 1.00 90.75 142 GLU A CA 1
ATOM 1105 C C . GLU A 1 142 ? 12.243 0.563 2.704 1.00 90.75 142 GLU A C 1
ATOM 1107 O O . GLU A 1 142 ? 12.437 0.037 1.607 1.00 90.75 142 GLU A O 1
ATOM 1112 N N . TRP A 1 143 ? 13.239 0.691 3.584 1.00 89.50 143 TRP A N 1
ATOM 1113 C CA . TRP A 1 143 ? 14.534 0.022 3.436 1.00 89.50 143 TRP A CA 1
ATOM 1114 C C . TRP A 1 143 ? 15.126 -0.322 4.803 1.00 89.50 143 TRP A C 1
ATOM 1116 O O . TRP A 1 143 ? 15.138 0.493 5.724 1.00 89.50 143 TRP A O 1
ATOM 1126 N N . GLY A 1 144 ? 15.637 -1.543 4.949 1.00 84.19 144 GLY A N 1
ATOM 1127 C CA . GLY A 1 144 ? 16.079 -2.058 6.243 1.00 84.19 144 GLY A CA 1
ATOM 1128 C C . GLY A 1 144 ? 16.599 -3.489 6.173 1.00 84.19 144 GLY A C 1
ATOM 1129 O O . GLY A 1 144 ? 16.912 -4.009 5.101 1.00 84.19 144 GLY A O 1
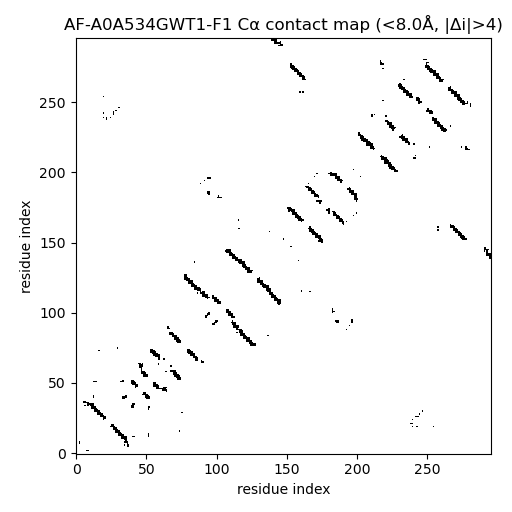ATOM 1130 N N . SER A 1 145 ? 16.712 -4.132 7.335 1.00 69.00 145 SER A N 1
ATOM 1131 C CA . SER A 1 145 ? 17.218 -5.507 7.460 1.00 69.00 145 SER A CA 1
ATOM 1132 C C . SER A 1 145 ? 16.186 -6.585 7.073 1.00 69.00 145 SER A C 1
ATOM 1134 O O . SER A 1 145 ? 16.599 -7.712 6.785 1.00 69.00 145 SER A O 1
ATOM 1136 N N . GLY A 1 146 ? 14.900 -6.215 6.965 1.00 57.44 146 GLY A N 1
ATOM 1137 C CA . GLY A 1 146 ? 13.880 -6.785 6.063 1.00 57.44 146 GLY A CA 1
ATOM 1138 C C . GLY A 1 146 ? 13.459 -8.247 6.259 1.00 57.44 146 GLY A C 1
ATOM 1139 O O . GLY A 1 146 ? 12.792 -8.800 5.389 1.00 57.44 146 GLY A O 1
ATOM 1140 N N . ALA A 1 147 ? 13.855 -8.912 7.345 1.00 62.19 147 ALA A N 1
ATOM 1141 C CA . ALA A 1 147 ? 13.529 -10.322 7.557 1.00 62.19 147 ALA A CA 1
ATOM 1142 C C . ALA A 1 147 ? 12.454 -10.493 8.633 1.00 62.19 147 ALA A C 1
ATOM 1144 O O . ALA A 1 147 ? 12.732 -10.239 9.805 1.00 62.19 147 ALA A O 1
ATOM 1145 N N . LEU A 1 148 ? 11.287 -11.021 8.238 1.00 62.84 148 LEU A N 1
ATOM 1146 C CA . LEU A 1 148 ? 10.332 -11.596 9.188 1.00 62.84 148 LEU A CA 1
ATOM 1147 C C . LEU A 1 148 ? 11.032 -12.631 10.070 1.00 62.84 148 LEU A C 1
ATOM 1149 O O . LEU A 1 148 ? 11.870 -13.421 9.610 1.00 62.84 148 LEU A O 1
ATOM 1153 N N . ARG A 1 149 ? 10.698 -12.624 11.356 1.00 67.88 149 ARG A N 1
ATOM 1154 C CA . ARG A 1 149 ? 11.351 -13.462 12.359 1.00 67.88 149 ARG A CA 1
ATOM 1155 C C . ARG A 1 149 ? 10.724 -14.843 12.454 1.00 67.88 149 ARG A C 1
ATOM 1157 O O . ARG A 1 149 ? 9.622 -15.107 11.994 1.00 67.88 149 ARG A O 1
ATOM 1164 N N . ALA A 1 150 ? 11.423 -15.737 13.155 1.00 62.81 150 ALA A N 1
ATOM 1165 C CA . ALA A 1 150 ? 10.944 -17.092 13.418 1.00 62.81 150 ALA A CA 1
ATOM 1166 C C . ALA A 1 150 ? 9.632 -17.139 14.224 1.00 62.81 150 ALA A C 1
ATOM 1168 O O . ALA A 1 150 ? 9.000 -18.188 14.251 1.00 62.81 150 ALA A O 1
ATOM 1169 N N . ARG A 1 151 ? 9.234 -16.059 14.909 1.00 73.62 151 ARG A N 1
ATOM 1170 C CA . ARG A 1 151 ? 7.967 -15.994 15.660 1.00 73.62 151 ARG A CA 1
ATOM 1171 C C . ARG A 1 151 ? 6.811 -15.427 14.844 1.00 73.62 151 ARG A C 1
ATOM 1173 O O . ARG A 1 151 ? 5.667 -15.752 15.146 1.00 73.62 151 ARG A O 1
ATOM 1180 N N . GLU A 1 152 ? 7.109 -14.646 13.817 1.00 82.12 152 GLU A N 1
ATOM 1181 C CA . GLU A 1 152 ? 6.116 -14.024 12.951 1.00 82.12 152 GLU A CA 1
ATOM 1182 C C . GLU A 1 152 ? 5.733 -14.998 11.837 1.00 82.12 152 GLU A C 1
ATOM 1184 O O . GLU A 1 152 ? 6.554 -15.780 11.348 1.00 82.12 152 GLU A O 1
ATOM 1189 N N . VAL A 1 153 ? 4.462 -14.979 11.452 1.00 88.88 153 VAL A N 1
ATOM 1190 C CA . VAL A 1 153 ? 3.969 -15.737 10.291 1.00 88.88 153 VAL A CA 1
ATOM 1191 C C . VAL A 1 153 ? 3.738 -14.849 9.083 1.00 88.88 153 VAL A C 1
ATOM 1193 O O . VAL A 1 153 ? 3.740 -15.352 7.967 1.00 88.88 153 VAL A O 1
ATOM 1196 N N . GLY A 1 154 ? 3.554 -13.548 9.298 1.00 91.50 154 GLY A N 1
ATOM 1197 C CA . GLY A 1 154 ? 3.244 -12.575 8.264 1.00 91.50 154 GLY A CA 1
ATOM 1198 C C . GLY A 1 154 ? 2.692 -11.289 8.865 1.00 91.50 154 GLY A C 1
ATOM 1199 O O . GLY A 1 154 ? 2.815 -11.057 10.071 1.00 91.50 154 GLY A O 1
ATOM 1200 N N . TRP A 1 155 ? 2.076 -10.467 8.025 1.00 93.44 155 TRP A N 1
ATOM 1201 C CA . TRP A 1 155 ? 1.510 -9.185 8.424 1.00 93.44 155 TRP A CA 1
ATOM 1202 C C . TRP A 1 155 ? 0.204 -8.893 7.695 1.00 93.44 155 TRP A C 1
ATOM 1204 O O . TRP A 1 155 ? -0.045 -9.443 6.619 1.00 93.44 155 TRP A O 1
ATOM 1214 N N . ASP A 1 156 ? -0.576 -7.995 8.292 1.00 97.06 156 ASP A N 1
ATOM 1215 C CA . ASP A 1 156 ? -1.725 -7.343 7.676 1.00 97.06 156 ASP A CA 1
ATOM 1216 C C . ASP A 1 156 ? -1.412 -5.847 7.617 1.00 97.06 156 ASP A C 1
ATOM 1218 O O . ASP A 1 156 ? -1.247 -5.207 8.656 1.00 97.06 156 ASP A O 1
ATOM 1222 N N . TRP A 1 157 ? -1.274 -5.290 6.422 1.00 97.88 157 TRP A N 1
ATOM 1223 C CA . TRP A 1 157 ? -0.978 -3.877 6.212 1.00 97.88 157 TRP A CA 1
ATOM 1224 C C . TRP A 1 157 ? -2.198 -3.174 5.627 1.00 97.88 157 TRP A C 1
ATOM 1226 O O . TRP A 1 157 ? -2.848 -3.697 4.728 1.00 97.88 157 TRP A O 1
ATOM 1236 N N . PHE A 1 158 ? -2.508 -1.994 6.153 1.00 98.69 158 PHE A N 1
ATOM 1237 C CA . PHE A 1 158 ? -3.647 -1.170 5.776 1.00 98.69 158 PHE A CA 1
ATOM 1238 C C . PHE A 1 158 ? -3.140 0.220 5.405 1.00 98.69 158 PHE A C 1
ATOM 1240 O O . PHE A 1 158 ? -2.481 0.851 6.228 1.00 98.69 158 PHE A O 1
ATOM 1247 N N . ALA A 1 159 ? -3.521 0.729 4.235 1.00 98.50 159 ALA A N 1
ATOM 1248 C CA . ALA A 1 159 ? -3.436 2.151 3.909 1.00 98.50 159 ALA A CA 1
ATOM 1249 C C . ALA A 1 159 ? -4.795 2.661 3.456 1.00 98.50 159 ALA A C 1
ATOM 1251 O O . ALA A 1 159 ? -5.319 2.241 2.425 1.00 98.50 159 ALA A O 1
ATOM 1252 N N . LEU A 1 160 ? -5.367 3.570 4.238 1.00 98.81 160 LEU A N 1
ATOM 1253 C CA . LEU A 1 160 ? -6.703 4.109 4.039 1.00 98.81 160 LEU A CA 1
ATOM 1254 C C . LEU A 1 160 ? -6.613 5.612 3.774 1.00 98.81 160 LEU A C 1
ATOM 1256 O O . LEU A 1 160 ? -6.024 6.361 4.553 1.00 98.81 160 LEU A O 1
ATOM 1260 N N . GLN A 1 161 ? -7.243 6.050 2.691 1.00 98.75 161 GLN A N 1
ATOM 1261 C CA . GLN A 1 161 ? -7.466 7.447 2.345 1.00 98.75 161 GLN A CA 1
ATOM 1262 C C . GLN A 1 161 ? -8.931 7.787 2.608 1.00 98.75 161 GLN A C 1
ATOM 1264 O O . GLN A 1 161 ? -9.835 7.245 1.965 1.00 98.75 161 GLN A O 1
ATOM 1269 N N . LEU A 1 162 ? -9.174 8.699 3.545 1.00 98.62 162 LEU A N 1
ATOM 1270 C CA . LEU A 1 162 ? -10.517 9.139 3.902 1.00 98.62 162 LEU A CA 1
ATOM 1271 C C . LEU A 1 162 ? -10.921 10.371 3.082 1.00 98.62 162 LEU A C 1
ATOM 1273 O O . 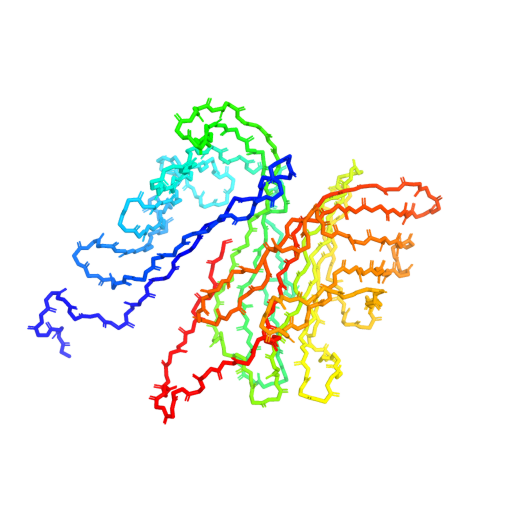LEU A 1 162 ? -10.082 11.122 2.558 1.00 98.62 162 LEU A O 1
ATOM 1277 N N . ASN A 1 163 ? -12.231 10.546 2.926 1.00 97.88 163 ASN A N 1
ATOM 1278 C CA . ASN A 1 163 ? -12.838 11.604 2.124 1.00 97.88 163 ASN A CA 1
ATOM 1279 C C . ASN A 1 163 ? -12.740 12.995 2.769 1.00 97.88 163 ASN A C 1
ATOM 1281 O O . ASN A 1 163 ? -12.881 13.985 2.060 1.00 97.88 163 ASN A O 1
ATOM 1285 N N . ASP A 1 164 ? -12.450 13.077 4.069 1.00 96.62 164 ASP A N 1
ATOM 1286 C CA . ASP A 1 164 ? -12.166 14.332 4.775 1.00 96.62 164 ASP A CA 1
ATOM 1287 C C . ASP A 1 164 ? -10.708 14.801 4.621 1.00 96.62 164 ASP A C 1
ATOM 1289 O O . ASP A 1 164 ? -10.329 15.820 5.188 1.00 96.62 164 ASP A O 1
ATOM 1293 N N . GLY A 1 165 ? -9.888 14.068 3.860 1.00 96.88 165 GLY A N 1
ATOM 1294 C CA . GLY A 1 165 ? -8.475 14.372 3.636 1.00 96.88 165 GLY A CA 1
ATOM 1295 C C . GLY A 1 165 ? -7.523 13.546 4.500 1.00 96.88 165 GLY A C 1
ATOM 1296 O O . GLY A 1 165 ? -6.380 13.341 4.085 1.00 96.88 165 GLY A O 1
ATOM 1297 N N . ALA A 1 166 ? -7.996 12.997 5.622 1.00 98.19 166 ALA A N 1
ATOM 1298 C CA . ALA A 1 166 ? -7.165 12.226 6.535 1.00 98.19 166 ALA A CA 1
ATOM 1299 C C . ALA A 1 166 ? -6.699 10.894 5.933 1.00 98.19 166 ALA A C 1
ATOM 1301 O O . ALA A 1 166 ? -7.330 10.332 5.028 1.00 98.19 166 ALA A O 1
ATOM 1302 N N . THR A 1 167 ? -5.601 10.364 6.466 1.00 98.69 167 THR A N 1
ATOM 1303 C CA . THR A 1 167 ? -5.080 9.056 6.079 1.00 98.69 167 THR A CA 1
ATOM 1304 C C . THR A 1 167 ? -4.625 8.227 7.276 1.00 98.69 167 THR A C 1
ATOM 1306 O O . THR A 1 167 ? -4.171 8.750 8.293 1.00 98.69 167 THR A O 1
ATOM 1309 N N . LEU A 1 168 ? -4.756 6.906 7.148 1.00 98.62 168 LEU A N 1
ATOM 1310 C CA . LEU A 1 168 ? -4.307 5.930 8.136 1.00 98.62 168 LEU A CA 1
ATOM 1311 C C . LEU A 1 168 ? -3.446 4.882 7.442 1.00 98.62 168 LEU A C 1
ATOM 1313 O O . LEU A 1 168 ? -3.948 4.172 6.575 1.00 98.62 168 LEU A O 1
ATOM 1317 N N . MET A 1 169 ? -2.194 4.744 7.868 1.00 98.25 169 MET A N 1
ATOM 1318 C CA . MET A 1 169 ? -1.398 3.545 7.617 1.00 98.25 169 MET A CA 1
ATOM 1319 C C . MET A 1 169 ? -1.276 2.757 8.916 1.00 98.25 169 MET A C 1
ATOM 1321 O O . MET A 1 169 ? -1.021 3.351 9.961 1.00 98.25 169 MET A O 1
ATOM 1325 N N . PHE A 1 170 ? -1.455 1.441 8.874 1.00 98.19 170 PHE A N 1
ATOM 1326 C CA . PHE A 1 170 ? -1.170 0.570 10.011 1.00 98.19 170 PHE A CA 1
ATOM 1327 C C . PHE A 1 170 ? -0.732 -0.809 9.532 1.00 98.19 170 PHE A C 1
ATOM 1329 O O . PHE A 1 170 ? -1.368 -1.382 8.651 1.00 98.19 170 PHE A O 1
ATOM 1336 N N . TYR A 1 171 ? 0.304 -1.374 10.147 1.00 95.19 171 TYR A N 1
ATOM 1337 C CA . TYR A 1 171 ? 0.682 -2.768 9.949 1.00 95.19 171 TYR A CA 1
ATOM 1338 C C . TYR A 1 171 ? 0.531 -3.558 11.248 1.00 95.19 171 TYR A C 1
ATOM 1340 O O . TYR A 1 171 ? 1.046 -3.180 12.299 1.00 95.19 171 TYR A O 1
ATOM 1348 N N . ALA A 1 172 ? -0.172 -4.683 11.164 1.00 95.00 172 ALA A N 1
ATOM 1349 C CA . ALA A 1 172 ? -0.289 -5.671 12.220 1.00 95.00 172 ALA A CA 1
ATOM 1350 C C . ALA A 1 172 ? 0.648 -6.842 11.917 1.00 95.00 172 ALA A C 1
ATOM 1352 O O . ALA A 1 172 ? 0.400 -7.624 11.001 1.00 95.00 172 ALA A O 1
ATOM 1353 N N . LEU A 1 173 ? 1.722 -6.974 12.691 1.00 93.06 173 LEU A N 1
ATOM 1354 C CA . LEU A 1 173 ? 2.589 -8.149 12.650 1.00 93.06 173 LEU A CA 1
ATOM 1355 C C . LEU A 1 173 ? 1.901 -9.283 13.406 1.00 93.06 173 LEU A C 1
ATOM 1357 O O . LEU A 1 173 ? 1.440 -9.097 14.537 1.00 93.06 173 LEU A O 1
ATOM 1361 N N . ARG A 1 174 ? 1.817 -10.459 12.788 1.00 93.25 174 ARG A N 1
ATOM 1362 C CA . ARG A 1 174 ? 1.104 -11.603 13.355 1.00 93.25 174 ARG A CA 1
ATOM 1363 C C . ARG A 1 174 ? 2.082 -12.664 13.824 1.00 93.25 174 ARG A C 1
ATOM 1365 O O . ARG A 1 174 ? 2.883 -13.185 13.044 1.00 93.25 174 ARG A O 1
ATOM 1372 N N . ASN A 1 175 ? 1.959 -13.028 15.091 1.00 91.00 175 ASN A N 1
ATOM 1373 C CA . ASN A 1 175 ? 2.705 -14.115 15.700 1.00 91.00 175 ASN A CA 1
ATOM 1374 C C . ASN A 1 175 ? 2.120 -15.480 15.315 1.00 91.00 175 ASN A C 1
ATOM 1376 O O . ASN A 1 175 ? 0.946 -15.614 14.965 1.00 91.00 175 ASN A O 1
ATOM 1380 N N . ARG A 1 176 ? 2.942 -16.528 15.419 1.00 87.75 176 ARG A N 1
ATOM 1381 C CA . ARG A 1 176 ? 2.543 -17.932 15.192 1.00 87.75 176 ARG A CA 1
ATOM 1382 C C . ARG A 1 176 ? 1.403 -18.415 16.082 1.00 87.75 176 ARG A C 1
ATOM 1384 O O . ARG A 1 176 ? 0.683 -19.321 15.680 1.00 87.75 176 ARG A O 1
ATOM 1391 N N . ASP A 1 177 ? 1.256 -17.839 17.269 1.00 88.38 177 ASP A N 1
ATOM 1392 C CA . ASP A 1 177 ? 0.163 -18.139 18.200 1.00 88.38 177 ASP A CA 1
ATOM 1393 C C . ASP A 1 177 ? -1.142 -17.391 17.863 1.00 88.38 177 ASP A C 1
ATOM 1395 O O . ASP A 1 177 ? -2.137 -17.542 18.567 1.00 88.38 177 ASP A O 1
ATOM 1399 N N . GLY A 1 178 ? -1.152 -16.602 16.782 1.00 87.00 178 GLY A N 1
ATOM 1400 C CA . GLY A 1 178 ? -2.296 -15.810 16.338 1.00 87.00 178 GLY A CA 1
ATOM 1401 C C . GLY A 1 178 ? -2.417 -14.445 17.017 1.00 87.00 178 GLY A C 1
ATOM 1402 O O . GLY A 1 178 ? -3.287 -13.666 16.632 1.00 87.00 178 GLY A O 1
ATOM 1403 N N . THR A 1 179 ? -1.558 -14.122 17.988 1.00 92.25 179 THR A N 1
ATOM 1404 C CA . THR A 1 179 ? -1.541 -12.796 18.618 1.00 92.25 179 THR A CA 1
ATOM 1405 C C . THR A 1 179 ? -0.912 -11.743 17.703 1.00 92.25 179 THR A C 1
ATOM 1407 O O . THR A 1 179 ? -0.132 -12.053 16.797 1.00 92.25 179 THR A O 1
ATOM 1410 N N . ARG A 1 180 ? -1.245 -10.472 17.944 1.00 93.88 180 ARG A N 1
ATOM 1411 C CA . ARG A 1 180 ? -0.589 -9.335 17.291 1.00 93.88 180 ARG A CA 1
ATOM 1412 C C . ARG A 1 180 ? 0.676 -8.955 18.057 1.00 93.88 180 ARG A C 1
ATOM 1414 O O . ARG A 1 180 ? 0.629 -8.803 19.276 1.00 93.88 180 ARG A O 1
ATOM 1421 N N . ASP A 1 181 ? 1.787 -8.765 17.352 1.00 92.38 181 ASP A N 1
ATOM 1422 C CA . ASP A 1 181 ? 3.029 -8.304 17.970 1.00 92.38 181 ASP A CA 1
ATOM 1423 C C . ASP A 1 181 ? 2.899 -6.844 18.436 1.00 92.38 181 ASP A C 1
ATOM 1425 O O . ASP A 1 181 ? 2.263 -6.008 17.782 1.00 92.38 181 ASP A O 1
ATOM 1429 N N . ARG A 1 182 ? 3.525 -6.515 19.569 1.00 92.19 182 ARG A N 1
ATOM 1430 C CA . ARG A 1 182 ? 3.520 -5.163 20.152 1.00 92.19 182 ARG A CA 1
ATOM 1431 C C . ARG A 1 182 ? 4.222 -4.113 19.285 1.00 92.19 182 ARG A C 1
ATOM 1433 O O . ARG A 1 182 ? 3.971 -2.930 19.460 1.00 92.19 182 ARG A O 1
ATOM 1440 N N . HIS A 1 183 ? 5.095 -4.530 18.366 1.00 90.50 183 HIS A N 1
ATOM 1441 C CA . HIS A 1 183 ? 5.769 -3.636 17.420 1.00 90.50 183 HIS A CA 1
ATOM 1442 C C . HIS A 1 183 ? 4.936 -3.383 16.157 1.00 90.50 183 HIS A C 1
ATOM 1444 O O . HIS A 1 183 ? 5.397 -2.705 15.245 1.00 90.50 183 HIS A O 1
ATOM 1450 N N . SER A 1 184 ? 3.699 -3.891 16.104 1.00 93.25 184 SER A N 1
ATOM 1451 C CA . SER A 1 184 ? 2.693 -3.383 15.170 1.00 93.25 184 SER A CA 1
ATOM 1452 C C . SER A 1 184 ? 2.504 -1.888 15.398 1.00 93.25 184 SER A C 1
ATOM 1454 O O . SER A 1 184 ? 2.389 -1.439 16.540 1.00 93.25 184 SER A O 1
ATOM 1456 N N . ALA A 1 185 ? 2.480 -1.118 14.322 1.00 95.19 185 ALA A N 1
ATOM 1457 C CA . ALA A 1 185 ? 2.443 0.330 14.411 1.00 95.19 185 ALA A CA 1
ATOM 1458 C C . ALA A 1 185 ? 1.777 0.932 13.181 1.00 95.19 185 ALA A C 1
ATOM 1460 O O . ALA A 1 185 ? 1.585 0.279 12.153 1.00 95.19 185 ALA A O 1
ATOM 1461 N N . GLY A 1 186 ? 1.458 2.213 13.283 1.00 96.31 186 GLY A N 1
ATOM 1462 C CA . GLY A 1 186 ? 0.907 2.969 12.178 1.00 96.31 186 GLY A CA 1
ATOM 1463 C C . GLY A 1 186 ? 1.200 4.449 12.276 1.00 96.31 186 GLY A C 1
ATOM 1464 O O . GLY A 1 186 ? 1.867 4.919 13.197 1.00 96.31 186 GLY A O 1
ATOM 1465 N N . THR A 1 187 ? 0.649 5.174 11.318 1.00 98.25 187 THR A N 1
ATOM 1466 C CA . THR A 1 187 ? 0.714 6.625 11.245 1.00 98.25 187 THR A CA 1
ATOM 1467 C C . THR A 1 187 ? -0.662 7.141 10.865 1.00 98.25 187 THR A C 1
ATOM 1469 O O . THR A 1 187 ? -1.256 6.702 9.878 1.00 98.25 187 THR A O 1
ATOM 1472 N N . TRP A 1 188 ? -1.167 8.081 11.655 1.00 98.25 188 TRP A N 1
ATOM 1473 C CA . TRP A 1 188 ? -2.336 8.875 11.311 1.00 98.25 188 TRP A CA 1
ATOM 1474 C C . TRP A 1 188 ? -1.882 10.223 10.770 1.00 98.25 188 TRP A C 1
ATOM 1476 O O . TRP A 1 188 ? -1.022 10.862 11.375 1.00 98.25 188 TRP A O 1
ATOM 1486 N N . VAL A 1 189 ? -2.489 10.670 9.677 1.00 98.31 189 VAL A N 1
ATOM 1487 C CA . VAL A 1 189 ? -2.332 12.028 9.151 1.00 98.31 189 VAL A CA 1
ATOM 1488 C C . VAL A 1 189 ? -3.704 12.674 9.144 1.00 98.31 189 VAL A C 1
ATOM 1490 O O . VAL A 1 189 ? -4.641 12.142 8.548 1.00 98.31 189 VAL A O 1
ATOM 1493 N N . ASP A 1 190 ? -3.847 13.797 9.835 1.00 96.94 190 ASP A N 1
ATOM 1494 C CA . ASP A 1 190 ? -5.113 14.520 9.867 1.00 96.94 190 ASP A CA 1
ATOM 1495 C C . ASP A 1 190 ? -5.325 15.370 8.593 1.00 96.94 190 ASP A C 1
ATOM 1497 O O . ASP A 1 190 ? -4.407 15.517 7.780 1.00 96.94 190 ASP A O 1
ATOM 1501 N N . PRO A 1 191 ? -6.521 15.958 8.391 1.00 96.12 191 PRO A N 1
ATOM 1502 C CA . PRO A 1 191 ? -6.792 16.788 7.216 1.00 96.12 191 PRO A CA 1
ATOM 1503 C C . PRO A 1 191 ? -5.902 18.033 7.069 1.00 96.12 191 PRO A C 1
ATOM 1505 O O . PRO A 1 191 ? -5.818 18.583 5.975 1.00 96.12 191 PRO A O 1
ATOM 1508 N N . SER A 1 192 ? -5.251 18.493 8.144 1.00 95.75 192 SER A N 1
ATOM 1509 C CA . SER A 1 192 ? -4.290 19.604 8.097 1.00 95.75 192 SER A CA 1
ATOM 1510 C C . SER A 1 192 ? -2.901 19.168 7.614 1.00 95.75 192 SER A C 1
ATOM 1512 O O . SER A 1 192 ? -2.059 20.015 7.323 1.00 95.75 192 SER A O 1
ATOM 1514 N N . GLY A 1 193 ? -2.657 17.856 7.511 1.00 95.12 193 GLY A N 1
ATOM 1515 C CA . GLY A 1 193 ? -1.365 17.271 7.161 1.00 95.12 193 GLY A CA 1
ATOM 1516 C C . GLY A 1 193 ? -0.474 16.975 8.369 1.00 95.12 193 GLY A C 1
ATOM 1517 O O . GLY A 1 193 ? 0.635 16.467 8.191 1.00 95.12 193 GLY A O 1
ATOM 1518 N N . ALA A 1 194 ? -0.932 17.251 9.595 1.00 95.94 194 ALA A N 1
ATOM 1519 C CA . ALA A 1 194 ? -0.190 16.885 10.792 1.00 95.94 194 ALA A CA 1
ATOM 1520 C C . ALA A 1 194 ? -0.224 15.364 10.972 1.00 95.94 194 ALA A C 1
ATOM 1522 O O . ALA A 1 194 ? -1.284 14.733 10.922 1.00 95.94 194 ALA A O 1
ATOM 1523 N N . SER A 1 195 ? 0.954 14.773 11.171 1.00 96.12 195 SER A N 1
ATOM 1524 C CA . SER A 1 195 ? 1.102 13.332 11.354 1.00 96.12 195 SER A CA 1
ATOM 1525 C C . SER A 1 195 ? 1.384 12.984 12.809 1.00 96.12 195 SER A C 1
ATOM 1527 O O . SER A 1 195 ? 2.051 13.732 13.527 1.00 96.12 195 SER A O 1
ATOM 1529 N N . ARG A 1 196 ? 0.878 11.831 13.246 1.00 94.62 196 ARG A N 1
ATOM 1530 C CA . ARG A 1 196 ? 1.207 11.242 14.543 1.00 94.62 196 ARG A CA 1
ATOM 1531 C C . ARG A 1 196 ? 1.398 9.729 14.420 1.00 94.62 196 ARG A C 1
ATOM 1533 O O . ARG A 1 196 ? 0.627 9.084 13.700 1.00 94.62 196 ARG A O 1
ATOM 1540 N N . PRO A 1 197 ? 2.375 9.147 15.131 1.00 96.44 197 PRO A N 1
ATOM 1541 C CA . PRO A 1 197 ? 2.501 7.701 15.215 1.00 96.44 197 PRO A CA 1
ATOM 1542 C C . PRO A 1 197 ? 1.332 7.096 16.007 1.00 96.44 197 PRO A C 1
ATOM 1544 O O . PRO A 1 197 ? 0.717 7.763 16.843 1.00 96.44 197 PRO A O 1
ATOM 1547 N N . LEU A 1 198 ? 1.047 5.826 15.730 1.00 96.88 198 LEU A N 1
ATOM 1548 C CA . LEU A 1 198 ? 0.085 4.984 16.436 1.00 96.88 198 LEU A CA 1
ATOM 1549 C 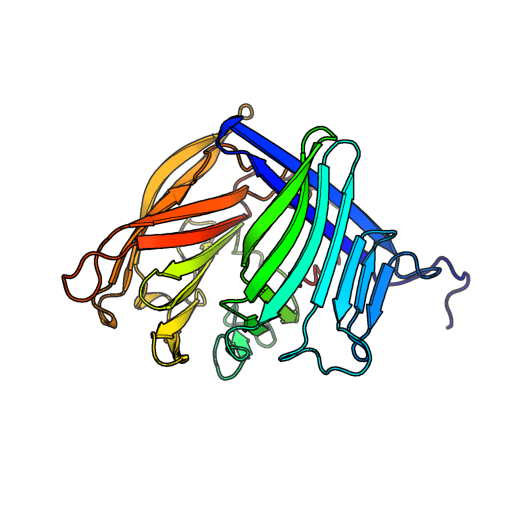C . LEU A 1 198 ? 0.786 3.721 16.927 1.00 96.88 198 LEU A C 1
ATOM 1551 O O . LEU A 1 198 ? 1.474 3.057 16.144 1.00 96.88 198 LEU A O 1
ATOM 1555 N N . THR A 1 199 ? 0.581 3.364 18.193 1.00 96.25 199 THR A N 1
ATOM 1556 C CA . THR A 1 199 ? 1.062 2.082 18.729 1.00 96.25 199 THR A CA 1
ATOM 1557 C C . THR A 1 199 ? 0.078 0.944 18.458 1.00 96.25 199 THR A C 1
ATOM 1559 O O . THR A 1 199 ? -1.068 1.162 18.051 1.00 96.25 199 THR A O 1
ATOM 1562 N N . SER A 1 200 ? 0.515 -0.294 18.711 1.00 95.94 200 SER A N 1
ATOM 1563 C CA . SER A 1 200 ? -0.337 -1.482 18.627 1.00 95.94 200 SER A CA 1
ATOM 1564 C C . SER A 1 200 ? -1.589 -1.338 19.500 1.00 95.94 200 SER A C 1
ATOM 1566 O O . SER A 1 200 ? -2.688 -1.664 19.067 1.00 95.94 200 SER A O 1
ATOM 1568 N N . GLU A 1 201 ? -1.461 -0.805 20.712 1.00 97.12 201 GLU A N 1
ATOM 1569 C CA . GLU A 1 201 ? -2.546 -0.699 21.693 1.00 97.12 201 GLU A CA 1
ATOM 1570 C C . GLU A 1 201 ? -3.595 0.362 21.329 1.00 97.12 201 GLU A C 1
ATOM 1572 O O . GLU A 1 201 ? -4.758 0.227 21.707 1.00 97.12 201 GLU A O 1
ATOM 1577 N N . GLU A 1 202 ? -3.217 1.398 20.575 1.00 98.12 202 GLU A N 1
ATOM 1578 C CA . GLU A 1 202 ? -4.138 2.462 20.155 1.00 98.12 202 GLU A CA 1
ATOM 1579 C C . GLU A 1 202 ? -5.107 2.031 19.046 1.00 98.12 202 GLU A C 1
ATOM 1581 O O . GLU A 1 202 ? -6.139 2.679 18.849 1.00 98.12 202 GLU A O 1
ATOM 1586 N N . VAL A 1 203 ? -4.784 0.960 18.314 1.00 98.50 203 VAL A N 1
ATOM 1587 C CA . VAL A 1 203 ? -5.539 0.521 17.136 1.00 98.50 203 VAL A CA 1
ATOM 1588 C C . VAL A 1 203 ? -6.151 -0.850 17.385 1.00 98.50 203 VAL A C 1
ATOM 1590 O O . VAL A 1 203 ? -5.459 -1.868 17.419 1.00 98.50 203 VAL A O 1
ATOM 1593 N N . ALA A 1 204 ? -7.474 -0.913 17.498 1.00 98.38 204 ALA A N 1
ATOM 1594 C CA . ALA A 1 204 ? -8.201 -2.177 17.552 1.00 98.38 204 ALA A CA 1
ATOM 1595 C C . ALA A 1 204 ? -8.619 -2.605 16.139 1.00 98.38 204 ALA A C 1
ATOM 1597 O O . ALA A 1 204 ? -9.187 -1.802 15.398 1.00 98.38 204 ALA A O 1
ATOM 1598 N N . ILE A 1 205 ? -8.355 -3.866 15.782 1.00 98.44 205 ILE A N 1
ATOM 1599 C CA . ILE A 1 205 ? -8.727 -4.463 14.493 1.00 98.44 205 ILE A CA 1
ATOM 1600 C C . ILE A 1 205 ? -9.505 -5.747 14.779 1.00 98.44 205 ILE A C 1
ATOM 1602 O O . ILE A 1 205 ? -8.922 -6.733 15.225 1.00 98.44 205 ILE A O 1
ATOM 1606 N N . ASP A 1 206 ? -10.806 -5.739 14.496 1.00 98.38 206 ASP A N 1
ATOM 1607 C CA . ASP A 1 206 ? -11.637 -6.941 14.553 1.00 98.38 206 ASP A CA 1
ATOM 1608 C C . ASP A 1 206 ? -11.809 -7.499 13.140 1.00 98.38 206 ASP A C 1
ATOM 1610 O O . ASP A 1 206 ? -12.268 -6.788 12.242 1.00 98.38 206 ASP A O 1
ATOM 1614 N N . VAL A 1 207 ? -11.493 -8.777 12.935 1.00 98.19 207 VAL A N 1
ATOM 1615 C CA . VAL A 1 207 ? -11.831 -9.474 11.688 1.00 98.19 207 VAL A CA 1
ATOM 1616 C C . VAL A 1 207 ? -13.285 -9.930 11.759 1.00 98.19 207 VAL A C 1
ATOM 1618 O O . VAL A 1 207 ? -13.650 -10.731 12.617 1.00 98.19 207 VAL A O 1
ATOM 1621 N N . LEU A 1 208 ? -14.114 -9.424 10.850 1.00 98.56 208 LEU A N 1
ATOM 1622 C CA . LEU A 1 208 ? -15.556 -9.669 10.819 1.00 98.56 208 LEU A CA 1
ATOM 1623 C C . LEU A 1 208 ? -15.961 -10.777 9.846 1.00 98.56 208 LEU A C 1
ATOM 1625 O O . LEU A 1 208 ? -16.998 -11.401 10.040 1.00 98.56 208 LEU A O 1
ATOM 1629 N N . ASP A 1 209 ? -15.168 -11.005 8.800 1.00 98.31 209 ASP A N 1
ATOM 1630 C CA . ASP A 1 209 ? -15.455 -12.017 7.784 1.00 98.31 209 ASP A CA 1
ATOM 1631 C C . ASP A 1 209 ? -14.169 -12.541 7.140 1.00 98.31 209 ASP A C 1
ATOM 1633 O O . ASP A 1 209 ? -13.097 -11.947 7.295 1.00 98.31 209 ASP A O 1
ATOM 1637 N N . HIS A 1 210 ? -14.270 -13.676 6.452 1.00 98.31 210 HIS A N 1
ATOM 1638 C CA . HIS A 1 210 ? -13.165 -14.291 5.735 1.00 98.31 210 HIS A CA 1
ATOM 1639 C C . HIS A 1 210 ? -13.592 -14.844 4.378 1.00 98.31 210 HIS A C 1
ATOM 1641 O O . HIS A 1 210 ? -14.637 -15.474 4.235 1.00 98.31 210 HIS A O 1
ATOM 1647 N N . TRP A 1 211 ? -12.687 -14.742 3.415 1.00 97.75 211 TRP A N 1
ATOM 1648 C CA . TRP A 1 211 ? -12.783 -15.391 2.120 1.00 97.75 211 TRP A CA 1
ATOM 1649 C C . TRP A 1 211 ? -11.828 -16.584 2.062 1.00 97.75 211 TRP A C 1
ATOM 1651 O O . TRP A 1 211 ? -10.767 -16.583 2.688 1.00 97.75 211 TRP A O 1
ATOM 1661 N N . SER A 1 212 ? -12.201 -17.626 1.323 1.00 97.56 212 SER A N 1
ATOM 1662 C CA . SER A 1 212 ? -11.314 -18.756 1.046 1.00 97.56 212 SER A CA 1
ATOM 1663 C C . SER A 1 212 ? -11.127 -18.919 -0.451 1.00 97.56 212 SER A C 1
ATOM 1665 O O . SER A 1 212 ? -12.102 -18.939 -1.203 1.00 97.56 212 SER A O 1
ATOM 1667 N N . ASN A 1 213 ? -9.875 -19.064 -0.879 1.00 95.25 213 ASN A N 1
ATOM 1668 C CA . ASN A 1 213 ? -9.577 -19.394 -2.266 1.00 95.25 213 ASN A CA 1
ATOM 1669 C C . ASN A 1 213 ? -9.992 -20.851 -2.574 1.00 95.25 213 ASN A C 1
ATOM 1671 O O . ASN A 1 213 ? -10.249 -21.660 -1.679 1.00 95.25 213 ASN A O 1
ATOM 1675 N N . ALA A 1 214 ? -9.967 -21.233 -3.853 1.00 93.38 214 ALA A N 1
ATOM 1676 C CA . ALA A 1 214 ? -10.282 -22.600 -4.287 1.00 93.38 214 ALA A CA 1
ATOM 1677 C C . ALA A 1 214 ? -9.326 -23.688 -3.740 1.00 93.38 214 ALA A C 1
ATOM 1679 O O . ALA A 1 214 ? -9.606 -24.876 -3.869 1.00 93.38 214 ALA A O 1
ATOM 1680 N N . ARG A 1 215 ? -8.187 -23.303 -3.146 1.00 92.44 215 ARG A N 1
ATOM 1681 C CA . ARG A 1 215 ? -7.204 -24.207 -2.521 1.00 92.44 215 ARG A CA 1
ATOM 1682 C C . ARG A 1 215 ? -7.392 -24.329 -1.003 1.00 92.44 215 ARG A C 1
ATOM 1684 O O . ARG A 1 215 ? -6.590 -24.995 -0.356 1.00 92.44 215 ARG A O 1
ATOM 1691 N N . GLY A 1 216 ? -8.415 -23.687 -0.435 1.00 94.31 216 GLY A N 1
ATOM 1692 C CA . GLY A 1 216 ? -8.708 -23.702 0.998 1.00 94.31 216 GLY A CA 1
ATOM 1693 C C . GLY A 1 216 ? -7.853 -22.750 1.841 1.00 94.31 216 GLY A C 1
ATOM 1694 O O . GLY A 1 216 ? -7.925 -22.801 3.066 1.00 94.31 216 GLY A O 1
ATOM 1695 N N . THR A 1 217 ? -7.044 -21.877 1.230 1.00 95.75 217 THR A N 1
ATOM 1696 C CA . THR A 1 217 ? -6.375 -20.797 1.969 1.00 95.75 217 THR A CA 1
ATOM 1697 C C . THR A 1 217 ? -7.404 -19.754 2.375 1.00 95.75 217 THR A C 1
ATOM 1699 O O . THR A 1 217 ? -8.137 -19.257 1.522 1.00 95.75 217 THR A O 1
ATOM 1702 N N . ARG A 1 218 ? -7.437 -19.420 3.666 1.00 96.56 218 ARG A N 1
ATOM 1703 C CA . ARG A 1 218 ? -8.422 -18.521 4.268 1.00 96.56 218 ARG A CA 1
ATOM 1704 C C . ARG A 1 218 ? -7.788 -17.175 4.607 1.00 96.56 218 ARG A C 1
ATOM 1706 O O . ARG A 1 218 ? -6.800 -17.138 5.333 1.00 96.56 218 ARG A O 1
ATOM 1713 N N . TYR A 1 219 ? -8.390 -16.095 4.124 1.00 97.75 219 TYR A N 1
ATOM 1714 C CA . TYR A 1 219 ? -7.950 -14.711 4.302 1.00 97.75 219 TYR A CA 1
ATOM 1715 C C . TYR A 1 219 ? -9.045 -13.903 5.007 1.00 97.75 219 TYR A C 1
ATOM 1717 O O . TYR A 1 219 ? -10.216 -14.069 4.661 1.00 97.75 219 TYR A O 1
ATOM 1725 N N . PRO A 1 220 ? -8.717 -13.025 5.968 1.00 97.88 220 PRO A N 1
ATOM 1726 C CA . PRO A 1 220 ? -9.629 -11.975 6.409 1.00 97.88 220 PRO A CA 1
ATOM 1727 C C . PRO A 1 220 ? -10.146 -11.161 5.215 1.00 97.88 220 PRO A C 1
ATOM 1729 O O . PRO A 1 220 ? -9.381 -10.824 4.315 1.00 97.88 220 PRO A O 1
ATOM 1732 N N . SER A 1 221 ? -11.445 -10.874 5.192 1.00 97.81 221 SER A N 1
ATOM 1733 C CA . SER A 1 221 ? -12.106 -10.176 4.078 1.00 97.81 221 SER A CA 1
ATOM 1734 C C . SER A 1 221 ? -13.137 -9.146 4.537 1.00 97.81 221 SER A C 1
ATOM 1736 O O . SER A 1 221 ? -13.941 -8.668 3.746 1.00 97.81 221 SER A O 1
ATOM 1738 N N . SER A 1 222 ? -13.156 -8.815 5.823 1.00 98.44 222 SER A N 1
ATOM 1739 C CA . SER A 1 222 ? -13.871 -7.660 6.354 1.00 98.44 222 SER A CA 1
ATOM 1740 C C . SER A 1 222 ? -13.276 -7.334 7.710 1.00 98.44 222 SER A C 1
ATOM 1742 O O . SER A 1 222 ? -13.096 -8.230 8.535 1.00 98.44 222 SER A O 1
ATOM 1744 N N . TRP A 1 223 ? -13.035 -6.055 7.967 1.00 98.81 223 TRP A N 1
ATOM 1745 C CA . TRP A 1 223 ? -12.452 -5.592 9.222 1.00 98.81 223 TRP A CA 1
ATOM 1746 C C . TRP A 1 223 ? -13.279 -4.463 9.818 1.00 98.81 223 TRP A C 1
ATOM 1748 O O . TRP A 1 223 ? -13.905 -3.689 9.092 1.00 98.81 223 TRP A O 1
ATOM 1758 N N . ARG A 1 224 ? -13.247 -4.349 11.142 1.00 98.88 224 ARG A N 1
ATOM 1759 C CA . ARG A 1 224 ? -13.589 -3.126 11.866 1.00 98.88 224 ARG A CA 1
ATOM 1760 C C . ARG A 1 224 ? -12.320 -2.585 12.499 1.00 98.88 224 ARG A C 1
ATOM 1762 O O . ARG A 1 224 ? -11.699 -3.278 13.298 1.00 98.88 224 ARG A O 1
ATOM 1769 N N . ILE A 1 225 ? -11.958 -1.358 12.150 1.00 98.81 225 ILE A N 1
ATOM 1770 C CA . ILE A 1 225 ? -10.793 -0.661 12.692 1.00 98.81 225 ILE A CA 1
ATOM 1771 C C . ILE A 1 225 ? -11.281 0.479 13.577 1.00 98.81 225 ILE A C 1
ATOM 1773 O O . ILE A 1 225 ? -12.101 1.294 13.151 1.00 98.81 225 ILE A O 1
ATOM 1777 N N . ARG A 1 226 ? -10.777 0.536 14.811 1.00 98.81 226 ARG A N 1
ATOM 1778 C CA . ARG A 1 226 ? -11.085 1.596 15.777 1.00 98.81 226 ARG A CA 1
ATOM 1779 C C . ARG A 1 226 ? -9.814 2.220 16.319 1.00 98.81 226 ARG A C 1
ATOM 1781 O O . ARG A 1 226 ? -8.900 1.504 16.723 1.00 98.81 226 ARG A O 1
ATOM 1788 N N . VAL A 1 227 ? -9.814 3.546 16.391 1.00 98.69 227 VAL A N 1
ATOM 1789 C CA . VAL A 1 227 ? -8.780 4.340 17.063 1.00 98.69 227 VAL A CA 1
ATOM 1790 C C . VAL A 1 227 ? -9.493 5.317 18.002 1.00 98.69 227 VAL A C 1
ATOM 1792 O O . VAL A 1 227 ? -9.877 6.411 17.573 1.00 98.69 227 VAL A O 1
ATOM 1795 N N . PRO A 1 228 ? -9.738 4.934 19.272 1.00 98.38 228 PRO A N 1
ATOM 1796 C CA . PRO A 1 228 ? -10.551 5.727 20.196 1.00 98.38 228 PRO A CA 1
ATOM 1797 C C . PRO A 1 228 ? -10.035 7.155 20.400 1.00 98.38 228 PRO A C 1
ATOM 1799 O O . PRO A 1 228 ? -10.830 8.091 20.431 1.00 98.38 228 PRO A O 1
ATOM 1802 N N . SER A 1 229 ? -8.710 7.344 20.434 1.00 97.81 229 SER A N 1
ATOM 1803 C CA . SER A 1 229 ? -8.077 8.667 20.552 1.00 97.81 229 SER A CA 1
ATOM 1804 C C . SER A 1 229 ? -8.371 9.604 19.369 1.00 97.81 229 SER A C 1
ATOM 1806 O O . SER A 1 229 ? -8.209 10.812 19.498 1.00 97.81 229 SER A O 1
ATOM 1808 N N . LEU A 1 230 ? -8.848 9.074 18.235 1.00 97.94 230 LEU A N 1
ATOM 1809 C CA . LEU A 1 230 ? -9.310 9.840 17.067 1.00 97.94 230 LEU A CA 1
ATOM 1810 C C . LEU A 1 230 ? -10.831 9.913 16.950 1.00 97.94 230 LEU A C 1
ATOM 1812 O O . LEU A 1 230 ? -11.336 10.505 15.994 1.00 97.94 230 LEU A O 1
ATOM 1816 N N . SER A 1 231 ? -11.563 9.256 17.858 1.00 97.94 231 SER A N 1
ATOM 1817 C CA . SER A 1 231 ? -12.993 8.974 17.692 1.00 97.94 231 SER A CA 1
ATOM 1818 C C . SER A 1 231 ? -13.306 8.364 16.320 1.00 97.94 231 SER A C 1
ATOM 1820 O O . SER A 1 231 ? -14.310 8.723 15.708 1.00 97.94 231 SER A O 1
ATOM 1822 N N . LEU A 1 232 ? -12.411 7.503 15.820 1.00 98.75 232 LEU A N 1
ATOM 1823 C CA . LEU A 1 232 ? -12.509 6.855 14.514 1.00 98.75 232 LEU A CA 1
ATOM 1824 C C . LEU A 1 232 ? -12.993 5.415 14.687 1.00 98.75 232 LEU A C 1
ATOM 1826 O O . LEU A 1 232 ? -12.358 4.632 15.397 1.00 98.75 232 LEU A O 1
ATOM 1830 N N . GLU A 1 233 ? -14.059 5.060 13.980 1.00 98.75 233 GLU A N 1
ATOM 1831 C CA . GLU A 1 233 ? -14.515 3.683 13.804 1.00 98.75 233 GLU A CA 1
ATOM 1832 C C . GLU A 1 233 ? -14.912 3.469 12.345 1.00 98.75 233 GLU A C 1
ATOM 1834 O O . GLU A 1 233 ? -15.849 4.092 11.853 1.00 98.75 233 GLU A O 1
ATOM 1839 N N . VAL A 1 234 ? -14.211 2.579 11.643 1.00 98.88 234 VAL A N 1
ATOM 1840 C CA . VAL A 1 234 ? -14.471 2.304 10.227 1.00 98.88 234 VAL A CA 1
ATOM 1841 C C . VAL A 1 234 ? -14.547 0.812 9.941 1.00 98.88 234 VAL A C 1
ATOM 1843 O O . VAL A 1 234 ? -13.762 0.011 10.445 1.00 98.88 234 VAL A O 1
ATOM 1846 N N . GLY A 1 235 ? -15.506 0.439 9.101 1.00 98.88 235 GLY A N 1
ATOM 1847 C CA . GLY A 1 235 ? -15.516 -0.834 8.401 1.00 98.88 235 GLY A CA 1
ATOM 1848 C C . GLY A 1 235 ? -14.643 -0.748 7.153 1.00 98.88 235 GLY A C 1
ATOM 1849 O O . GLY A 1 235 ? -14.728 0.227 6.408 1.00 98.88 235 GLY A O 1
ATOM 1850 N N . VAL A 1 236 ? -13.834 -1.778 6.926 1.00 98.88 236 VAL A N 1
ATOM 1851 C CA . VAL A 1 236 ? -12.992 -1.936 5.735 1.00 98.88 236 VAL A CA 1
ATOM 1852 C C . VAL A 1 236 ? -13.424 -3.210 5.026 1.00 98.88 236 VAL A C 1
ATOM 1854 O O . VAL A 1 236 ? -13.510 -4.268 5.659 1.00 98.88 236 VAL A O 1
ATOM 1857 N N . ARG A 1 237 ? -13.735 -3.117 3.731 1.00 98.75 237 ARG A N 1
ATOM 1858 C CA . ARG A 1 237 ? -14.216 -4.252 2.932 1.00 98.75 237 ARG A CA 1
ATOM 1859 C C . ARG A 1 237 ? -13.544 -4.290 1.565 1.00 98.75 237 ARG A C 1
ATOM 1861 O O . ARG A 1 237 ? -13.423 -3.244 0.935 1.00 98.75 237 ARG A O 1
ATOM 1868 N N . PRO A 1 238 ? -13.134 -5.469 1.083 1.00 98.50 238 PRO A N 1
ATOM 1869 C CA . PRO A 1 238 ? -12.563 -5.610 -0.241 1.00 98.50 238 PRO A CA 1
ATOM 1870 C C . PRO A 1 238 ? -13.598 -5.302 -1.320 1.00 98.50 238 PRO A C 1
ATOM 1872 O O . PRO A 1 238 ? -14.752 -5.717 -1.216 1.00 98.50 238 PRO A O 1
ATOM 1875 N N . VAL A 1 239 ? -13.164 -4.629 -2.386 1.00 98.44 239 VAL A N 1
ATOM 1876 C CA . VAL A 1 239 ? -14.018 -4.388 -3.563 1.00 98.44 239 VAL A CA 1
ATOM 1877 C C . VAL A 1 239 ? -14.289 -5.679 -4.342 1.00 98.44 239 VAL A C 1
ATOM 1879 O O . VAL A 1 239 ? -15.320 -5.805 -4.993 1.00 98.44 239 VAL A O 1
ATOM 1882 N N . LEU A 1 240 ? -13.370 -6.649 -4.252 1.00 98.00 240 LEU A N 1
ATOM 1883 C CA . LEU A 1 240 ? -13.512 -8.028 -4.716 1.00 98.00 240 LEU A CA 1
ATOM 1884 C C . LEU A 1 240 ? -12.843 -8.974 -3.717 1.00 98.00 240 LEU A C 1
ATOM 1886 O O . LEU A 1 240 ? -11.743 -8.699 -3.242 1.00 98.00 240 LEU A O 1
ATOM 1890 N N . ALA A 1 241 ? -13.480 -10.109 -3.432 1.00 96.94 241 ALA A N 1
ATOM 1891 C CA . ALA A 1 241 ? -12.949 -11.078 -2.477 1.00 96.94 241 ALA A CA 1
ATOM 1892 C C . ALA A 1 241 ? -11.648 -11.745 -2.968 1.00 96.94 241 ALA A C 1
ATOM 1894 O O . ALA A 1 241 ? -10.688 -11.865 -2.205 1.00 96.94 241 ALA A O 1
ATOM 1895 N N . ASP A 1 242 ? -11.600 -12.138 -4.246 1.00 97.06 242 ASP A N 1
ATOM 1896 C CA . ASP A 1 242 ? -10.417 -12.749 -4.857 1.00 97.06 242 ASP A CA 1
ATOM 1897 C C . ASP A 1 242 ? -9.480 -11.678 -5.427 1.00 97.06 242 ASP A C 1
ATOM 1899 O O . ASP A 1 242 ? -9.632 -11.222 -6.561 1.00 97.06 242 ASP A O 1
ATOM 1903 N N . GLN A 1 243 ? -8.521 -11.270 -4.599 1.00 97.38 243 GLN A N 1
ATOM 1904 C CA . GLN A 1 243 ? -7.384 -10.426 -4.971 1.00 97.38 243 GLN A CA 1
ATOM 1905 C C . GLN A 1 243 ? -6.069 -11.108 -4.545 1.00 97.38 243 GLN A C 1
ATOM 1907 O O . GLN A 1 243 ? -5.113 -10.476 -4.095 1.00 97.38 243 GLN A O 1
ATOM 1912 N N . GLU A 1 244 ? -6.031 -12.445 -4.635 1.00 96.75 244 GLU A N 1
ATOM 1913 C CA . GLU A 1 244 ? -4.857 -13.238 -4.271 1.00 96.75 244 GLU A CA 1
ATOM 1914 C C . GLU A 1 244 ? -3.765 -13.151 -5.350 1.00 96.75 244 GLU A C 1
ATOM 1916 O O . GLU A 1 244 ? -3.899 -13.632 -6.483 1.00 96.75 244 GLU A O 1
ATOM 1921 N N . PHE A 1 245 ? -2.619 -12.604 -4.961 1.00 92.56 245 PHE A N 1
ATOM 1922 C CA . PHE A 1 245 ? -1.409 -12.562 -5.761 1.00 92.56 245 PHE A CA 1
ATOM 1923 C C . PHE A 1 245 ? -0.529 -13.789 -5.478 1.00 92.56 245 PHE A C 1
ATOM 1925 O O . PHE A 1 245 ? 0.191 -13.900 -4.481 1.00 92.56 245 PHE A O 1
ATOM 1932 N N . ARG A 1 246 ? -0.588 -14.752 -6.402 1.00 90.62 246 ARG A N 1
ATOM 1933 C CA . ARG A 1 246 ? 0.072 -16.062 -6.281 1.00 90.62 246 ARG A CA 1
ATOM 1934 C C . ARG A 1 246 ? 1.560 -15.973 -6.632 1.00 90.62 246 ARG A C 1
ATOM 1936 O O . ARG A 1 246 ? 1.984 -16.377 -7.717 1.00 90.62 246 ARG A O 1
ATOM 1943 N N . SER A 1 247 ? 2.358 -15.452 -5.706 1.00 85.75 247 SER A N 1
ATOM 1944 C CA . SER A 1 247 ? 3.820 -15.371 -5.805 1.00 85.75 247 SER A CA 1
ATOM 1945 C C . SER A 1 247 ? 4.538 -16.131 -4.685 1.00 85.75 247 SER A C 1
ATOM 1947 O O . SER A 1 247 ? 3.951 -16.968 -3.998 1.00 85.75 247 SER A O 1
ATOM 1949 N N . THR A 1 248 ? 5.840 -15.879 -4.530 1.00 82.94 248 THR A N 1
ATOM 1950 C CA . THR A 1 248 ? 6.636 -16.377 -3.405 1.00 82.94 248 THR A CA 1
ATOM 1951 C C . THR A 1 248 ? 7.354 -15.185 -2.759 1.00 82.94 248 THR A C 1
ATOM 1953 O O . THR A 1 248 ? 8.266 -14.656 -3.398 1.00 82.94 248 THR A O 1
ATOM 1956 N N . PRO A 1 249 ? 6.940 -14.741 -1.557 1.00 86.69 249 PRO A N 1
ATOM 1957 C CA . PRO A 1 249 ? 5.807 -15.259 -0.777 1.00 86.69 249 PRO A CA 1
ATOM 1958 C C . PRO A 1 249 ? 4.457 -15.009 -1.475 1.00 86.69 249 PRO A C 1
ATOM 1960 O O . PRO A 1 249 ? 4.403 -14.265 -2.452 1.00 86.69 249 PRO A O 1
ATOM 1963 N N . THR A 1 250 ? 3.379 -15.684 -1.068 1.00 92.06 250 THR A N 1
ATOM 1964 C CA . THR A 1 250 ? 2.024 -15.415 -1.604 1.00 92.06 250 THR A CA 1
ATOM 1965 C C . THR A 1 250 ? 1.381 -14.271 -0.829 1.00 92.06 250 THR A C 1
ATOM 1967 O O . THR A 1 250 ? 1.412 -14.274 0.402 1.00 92.06 250 THR A O 1
ATOM 1970 N N . TYR A 1 251 ? 0.756 -13.345 -1.553 1.00 94.38 251 TYR A N 1
ATOM 1971 C CA . TYR A 1 251 ? 0.094 -12.173 -0.990 1.00 94.38 251 TYR A CA 1
ATOM 1972 C C . TYR A 1 251 ? -1.400 -12.212 -1.310 1.00 94.38 251 TYR A C 1
ATOM 1974 O O . TYR A 1 251 ? -1.822 -12.783 -2.318 1.00 94.38 251 TYR A O 1
ATOM 1982 N N . TRP A 1 252 ? -2.207 -11.570 -0.480 1.00 97.56 252 TRP A N 1
ATOM 1983 C CA . TRP A 1 252 ? -3.497 -11.034 -0.901 1.00 97.56 252 TRP A CA 1
ATOM 1984 C C . TRP A 1 252 ? -3.349 -9.514 -0.941 1.00 97.56 252 TRP A C 1
ATOM 1986 O O . TRP A 1 252 ? -2.908 -8.923 0.038 1.00 97.56 252 TRP A O 1
ATOM 1996 N N . GLU A 1 253 ? -3.631 -8.915 -2.093 1.00 95.81 253 GLU A N 1
ATOM 1997 C CA . GLU A 1 253 ? -3.291 -7.531 -2.439 1.00 95.81 253 GLU A CA 1
ATOM 1998 C C . GLU A 1 253 ? -4.558 -6.845 -2.921 1.00 95.81 253 GLU A C 1
ATOM 2000 O O . GLU A 1 253 ? -4.835 -6.847 -4.122 1.00 95.81 253 GLU A O 1
ATOM 2005 N N . GLY A 1 254 ? -5.364 -6.325 -1.999 1.00 96.38 254 GLY A N 1
ATOM 2006 C CA . GLY A 1 254 ? -6.725 -5.945 -2.334 1.00 96.38 254 GLY A CA 1
ATOM 2007 C C . GLY A 1 254 ? -7.060 -4.482 -2.133 1.00 96.38 254 GLY A C 1
ATOM 2008 O O . GLY A 1 254 ? -6.902 -3.930 -1.044 1.00 96.38 254 GLY A O 1
ATOM 2009 N N . ALA A 1 255 ? -7.657 -3.894 -3.168 1.00 98.44 255 ALA A N 1
ATOM 2010 C CA . ALA A 1 255 ? -8.371 -2.635 -3.042 1.00 98.44 255 ALA A CA 1
ATOM 2011 C C . ALA A 1 255 ? -9.579 -2.812 -2.108 1.00 98.44 255 ALA A C 1
ATOM 2013 O O . ALA A 1 255 ? -10.310 -3.810 -2.191 1.00 98.44 255 ALA A O 1
ATOM 2014 N N . VAL A 1 256 ? -9.785 -1.833 -1.228 1.00 98.81 256 VAL A N 1
ATOM 2015 C CA . VAL A 1 256 ? -10.850 -1.831 -0.218 1.00 98.81 256 VAL A CA 1
ATOM 2016 C C . VAL A 1 256 ? -11.639 -0.522 -0.240 1.00 98.81 256 VAL A C 1
ATOM 2018 O O . VAL A 1 256 ? -11.076 0.551 -0.465 1.00 98.81 256 VAL A O 1
ATOM 2021 N N . ASP A 1 257 ? -12.934 -0.611 0.047 1.00 98.75 257 ASP A N 1
ATOM 2022 C CA . ASP A 1 257 ? -13.772 0.529 0.412 1.00 98.75 257 ASP A CA 1
ATOM 2023 C C . ASP A 1 257 ? -13.833 0.663 1.942 1.00 98.75 257 ASP A C 1
ATOM 2025 O O . ASP A 1 257 ? -13.772 -0.323 2.690 1.00 98.75 257 ASP A O 1
ATOM 2029 N N . VAL A 1 258 ? -13.960 1.907 2.404 1.00 98.88 258 VAL A N 1
ATOM 2030 C CA . VAL A 1 258 ? -14.000 2.281 3.820 1.00 98.88 258 VAL A CA 1
ATOM 2031 C C . VAL A 1 258 ? -15.279 3.059 4.103 1.00 98.88 258 VAL A C 1
ATOM 2033 O O . VAL A 1 258 ? -15.628 3.983 3.369 1.00 98.88 258 VAL A O 1
ATOM 2036 N N . SER A 1 259 ? -15.962 2.725 5.194 1.00 98.75 259 SER A N 1
ATOM 2037 C CA . SER A 1 259 ? -17.145 3.457 5.660 1.00 98.75 259 SER A CA 1
ATOM 2038 C C . SER A 1 259 ? -17.276 3.380 7.175 1.00 98.75 259 SER A C 1
ATOM 2040 O O . SER A 1 259 ? -17.065 2.311 7.746 1.00 98.75 259 SER A O 1
ATOM 2042 N N . GLY A 1 260 ? -17.680 4.461 7.830 1.00 98.56 260 GLY A N 1
ATOM 2043 C CA . GLY A 1 260 ? -17.905 4.467 9.273 1.00 98.56 260 GLY A CA 1
ATOM 2044 C C . GLY A 1 260 ? -18.120 5.868 9.813 1.00 98.56 260 GLY A C 1
ATOM 2045 O O . GLY A 1 260 ? -18.796 6.675 9.174 1.00 98.56 260 GLY A O 1
ATOM 2046 N N . THR A 1 261 ? -17.536 6.168 10.970 1.00 98.56 261 THR A N 1
ATOM 2047 C CA . THR A 1 261 ? -17.641 7.480 11.608 1.00 98.56 261 THR A CA 1
ATOM 2048 C C . THR A 1 261 ? -16.304 8.010 12.126 1.00 98.56 261 THR A C 1
ATOM 2050 O O . THR A 1 261 ? -15.408 7.254 12.510 1.00 98.56 261 THR A O 1
ATOM 2053 N N . ARG A 1 262 ? -16.180 9.343 12.151 1.00 97.75 262 ARG A N 1
ATOM 2054 C CA . ARG A 1 262 ? -15.124 10.079 12.855 1.00 97.75 262 ARG A CA 1
ATOM 2055 C C . ARG A 1 262 ? -15.743 11.239 13.627 1.00 97.75 262 ARG A C 1
ATOM 2057 O O . ARG A 1 262 ? -16.445 12.058 13.043 1.00 97.75 262 ARG A O 1
ATOM 2064 N N . GLY A 1 263 ? -15.537 11.291 14.943 1.00 95.75 263 GLY A N 1
ATOM 2065 C CA . GLY A 1 263 ? -16.154 12.321 15.794 1.00 95.75 263 GLY A CA 1
ATOM 2066 C C . GLY A 1 263 ? -17.691 12.318 15.739 1.00 95.75 263 GLY A C 1
ATOM 2067 O O . GLY A 1 263 ? -18.315 13.368 15.837 1.00 95.75 263 GLY A O 1
ATOM 2068 N N . GLY A 1 264 ? -18.300 11.151 15.504 1.00 95.19 264 GLY A N 1
ATOM 2069 C CA . GLY A 1 264 ? -19.750 10.990 15.343 1.00 95.19 264 GLY A CA 1
ATOM 2070 C C . GLY A 1 264 ? -20.302 11.332 13.952 1.00 95.19 264 GLY A C 1
ATOM 2071 O O . GLY A 1 264 ? -21.444 10.983 13.665 1.00 95.19 264 GLY A O 1
ATOM 2072 N N . ALA A 1 265 ? -19.514 11.948 13.066 1.00 97.38 265 ALA A N 1
ATOM 2073 C CA . ALA A 1 265 ? -19.912 12.229 11.687 1.00 97.38 265 ALA A CA 1
ATOM 2074 C C . ALA A 1 265 ? -19.573 11.058 10.756 1.00 97.38 265 ALA A C 1
ATOM 2076 O O . ALA A 1 265 ? -18.564 10.382 10.950 1.00 97.38 265 ALA A O 1
ATOM 2077 N N . GLY A 1 266 ? -20.401 10.826 9.733 1.00 98.50 266 GLY A N 1
ATOM 2078 C CA . GLY A 1 266 ? -20.151 9.797 8.723 1.00 98.50 266 GLY A CA 1
ATOM 2079 C C . GLY A 1 266 ? -18.871 10.074 7.931 1.00 98.50 266 GLY A C 1
ATOM 2080 O O . GLY A 1 266 ? -18.653 11.194 7.474 1.00 98.50 266 GLY A O 1
ATOM 2081 N N . ILE A 1 267 ? -18.042 9.048 7.752 1.00 98.56 267 ILE A N 1
ATOM 2082 C CA . ILE A 1 267 ? -16.799 9.111 6.980 1.00 98.56 267 ILE A CA 1
ATOM 2083 C C . ILE A 1 267 ? -16.747 7.950 5.991 1.00 98.56 267 ILE A C 1
ATOM 2085 O O . ILE A 1 267 ? -17.220 6.846 6.274 1.00 98.56 267 ILE A O 1
ATOM 2089 N N . ALA A 1 268 ? -16.181 8.206 4.819 1.00 98.75 268 ALA A N 1
ATOM 2090 C CA . ALA A 1 268 ? -15.987 7.206 3.781 1.00 98.75 268 ALA A CA 1
ATOM 2091 C C . ALA A 1 268 ? -14.577 7.322 3.211 1.00 98.75 268 ALA A C 1
ATOM 2093 O O . ALA A 1 268 ? -13.896 8.330 3.395 1.00 98.75 268 ALA A O 1
ATOM 2094 N N . GLY A 1 269 ? -14.125 6.298 2.507 1.00 98.56 269 GLY A N 1
ATOM 2095 C CA . GLY A 1 269 ? -12.793 6.300 1.935 1.00 98.56 269 GLY A CA 1
ATOM 2096 C C . GLY A 1 269 ? -12.528 5.087 1.072 1.00 98.56 269 GLY A C 1
ATOM 2097 O O . GLY A 1 269 ? -13.399 4.245 0.853 1.00 98.56 269 GLY A O 1
ATOM 2098 N N . ARG A 1 270 ? -11.294 5.012 0.599 1.00 98.69 270 ARG A N 1
ATOM 2099 C CA . ARG A 1 270 ? -10.753 3.873 -0.137 1.00 98.69 270 ARG A CA 1
ATOM 2100 C C . ARG A 1 270 ? -9.355 3.583 0.352 1.00 98.69 270 ARG A C 1
ATOM 2102 O O . ARG A 1 270 ? -8.728 4.423 0.990 1.00 98.69 270 ARG A O 1
ATOM 2109 N N . GLY A 1 271 ? -8.862 2.401 0.049 1.00 98.31 271 GLY A N 1
ATOM 2110 C CA . GLY A 1 271 ? -7.527 2.031 0.455 1.00 98.31 271 GLY A CA 1
ATOM 2111 C C . GLY A 1 271 ? -7.047 0.760 -0.196 1.00 98.31 271 GLY A C 1
ATOM 2112 O O . GLY A 1 271 ? -7.641 0.249 -1.150 1.00 98.31 271 GLY A O 1
ATOM 2113 N N . TYR A 1 272 ? -5.981 0.242 0.386 1.00 98.50 272 TYR A N 1
ATOM 2114 C CA . TYR A 1 272 ? -5.412 -1.036 0.027 1.00 98.50 272 TYR A CA 1
ATOM 2115 C C . TYR A 1 272 ? -5.093 -1.823 1.292 1.00 98.50 272 TYR A C 1
ATOM 2117 O O . TYR A 1 272 ? -4.702 -1.245 2.312 1.00 98.50 272 TYR A O 1
ATOM 2125 N N . VAL A 1 273 ? -5.295 -3.133 1.220 1.00 98.62 273 VAL A N 1
ATOM 2126 C CA . VAL A 1 273 ? -4.916 -4.067 2.273 1.00 98.62 273 VAL A CA 1
ATOM 2127 C C . VAL A 1 273 ? -4.013 -5.135 1.677 1.00 98.62 273 VAL A C 1
ATOM 2129 O O . VAL A 1 273 ? -4.351 -5.755 0.669 1.00 98.62 273 VAL A O 1
ATOM 2132 N N . GLU A 1 274 ? -2.870 -5.341 2.316 1.00 97.69 274 GLU A N 1
ATOM 2133 C CA . GLU A 1 274 ? -1.912 -6.387 1.977 1.00 97.69 274 GLU A CA 1
ATOM 2134 C C . GLU A 1 274 ? -1.879 -7.418 3.104 1.00 97.69 274 GLU A C 1
ATOM 2136 O O . GLU A 1 274 ? -1.678 -7.073 4.269 1.00 97.69 274 GLU A O 1
ATOM 2141 N N . LEU A 1 275 ? -2.063 -8.690 2.755 1.00 97.31 275 LEU A N 1
ATOM 2142 C CA . LEU A 1 275 ? -2.028 -9.806 3.695 1.00 97.31 275 LEU A CA 1
ATOM 2143 C C . LEU A 1 275 ? -0.958 -10.805 3.269 1.00 97.31 275 LEU A C 1
ATOM 2145 O O . LEU A 1 275 ? -1.007 -11.360 2.167 1.00 97.31 275 LEU A O 1
ATOM 2149 N N . VAL A 1 276 ? -0.036 -11.104 4.177 1.00 93.88 276 VAL A N 1
ATOM 2150 C CA . VAL A 1 276 ? 1.056 -12.062 3.954 1.00 93.88 276 VAL A CA 1
ATOM 2151 C C . VAL A 1 276 ? 1.023 -13.140 5.018 1.00 93.88 276 VAL A C 1
ATOM 2153 O O . VAL A 1 276 ? 0.629 -12.887 6.154 1.00 93.88 276 VAL A O 1
ATOM 2156 N N . GLY A 1 277 ? 1.433 -14.361 4.666 1.00 92.31 277 GLY A N 1
ATOM 2157 C CA . GLY A 1 277 ? 1.592 -15.447 5.638 1.00 92.31 277 GLY A CA 1
ATOM 2158 C C . GLY A 1 277 ? 0.324 -16.242 5.951 1.00 92.31 277 GLY A C 1
ATOM 2159 O O . GLY A 1 277 ? 0.252 -16.884 6.997 1.00 92.31 277 GLY A O 1
ATOM 2160 N N . TYR A 1 278 ? -0.686 -16.177 5.080 1.00 93.25 278 TYR A N 1
ATOM 2161 C CA . TYR A 1 278 ? -1.908 -16.992 5.173 1.00 93.25 278 TYR A CA 1
ATOM 2162 C C . TYR A 1 278 ? -1.827 -18.269 4.333 1.00 93.25 278 TYR A C 1
ATOM 2164 O O . TYR A 1 278 ? -2.342 -19.315 4.726 1.00 93.25 278 TYR A O 1
ATOM 2172 N N . ALA A 1 279 ? -1.170 -18.197 3.176 1.00 89.75 279 ALA A N 1
ATOM 2173 C CA . ALA A 1 279 ? -0.930 -19.356 2.331 1.00 89.75 279 ALA A CA 1
ATOM 2174 C C . ALA A 1 279 ? 0.214 -20.206 2.889 1.00 89.75 279 ALA A C 1
ATOM 2176 O O . ALA A 1 279 ? 1.263 -19.692 3.274 1.00 89.75 279 ALA A O 1
ATOM 2177 N N . ALA A 1 280 ? 0.035 -21.527 2.875 1.00 76.75 280 ALA A N 1
ATOM 2178 C CA . ALA A 1 280 ? 1.121 -22.448 3.166 1.00 76.75 280 ALA A CA 1
ATOM 2179 C C . ALA A 1 280 ? 2.171 -22.370 2.050 1.00 76.75 280 ALA A C 1
ATOM 2181 O O . ALA A 1 280 ? 1.920 -22.763 0.907 1.00 76.75 280 ALA A O 1
ATOM 2182 N N . GLU A 1 281 ? 3.366 -21.892 2.378 1.00 67.75 281 GLU A N 1
ATOM 2183 C CA . GLU A 1 281 ? 4.479 -21.907 1.438 1.00 67.75 281 GLU A CA 1
ATOM 2184 C C . GLU A 1 281 ? 5.107 -23.299 1.398 1.00 67.75 281 GLU A C 1
ATOM 2186 O O . GLU A 1 281 ? 5.441 -23.890 2.429 1.00 67.75 281 GLU A O 1
ATOM 2191 N N . ARG A 1 282 ? 5.304 -23.848 0.194 1.00 49.59 282 ARG A N 1
ATOM 2192 C CA . ARG A 1 282 ? 6.141 -25.041 0.032 1.00 49.59 282 ARG A CA 1
ATOM 2193 C C . ARG A 1 282 ? 7.568 -24.665 0.419 1.00 49.59 282 ARG A C 1
ATOM 2195 O O . ARG A 1 282 ? 8.301 -24.091 -0.381 1.00 49.59 282 ARG A O 1
ATOM 2202 N N . SER A 1 283 ? 7.961 -24.995 1.646 1.00 41.31 283 SER A N 1
ATOM 2203 C CA . SER A 1 283 ? 9.327 -24.790 2.118 1.00 41.31 283 SER A CA 1
ATOM 2204 C C . SER A 1 283 ? 10.309 -25.547 1.218 1.00 41.31 283 SER A C 1
ATOM 2206 O O . SER A 1 283 ? 10.380 -26.776 1.219 1.00 41.31 283 SER A O 1
ATOM 2208 N N . SER A 1 284 ? 11.104 -24.819 0.432 1.00 34.41 284 SER A N 1
ATOM 2209 C CA . SER A 1 284 ? 12.355 -25.389 -0.060 1.00 34.41 284 SER A CA 1
ATOM 2210 C C . SER A 1 284 ? 13.329 -25.377 1.120 1.00 34.41 284 SER A C 1
ATOM 2212 O O . SER A 1 284 ? 13.631 -24.328 1.686 1.00 34.41 284 SER A O 1
ATOM 2214 N N . ARG A 1 285 ? 13.803 -26.552 1.542 1.00 32.78 285 ARG A N 1
ATOM 2215 C CA . ARG A 1 285 ? 14.705 -26.743 2.697 1.00 32.78 285 ARG A CA 1
ATOM 2216 C C . ARG A 1 285 ? 16.105 -26.100 2.537 1.00 32.78 285 ARG A C 1
ATOM 2218 O O . ARG A 1 285 ? 17.044 -26.557 3.178 1.00 32.78 285 ARG A O 1
ATOM 2225 N N . ARG A 1 286 ? 16.305 -25.083 1.683 1.00 29.95 286 ARG A N 1
ATOM 2226 C CA . ARG A 1 286 ? 17.650 -24.572 1.333 1.00 29.95 286 ARG A CA 1
ATOM 2227 C C . ARG A 1 286 ? 17.795 -23.072 1.031 1.00 29.95 286 ARG A C 1
ATOM 2229 O O . ARG A 1 286 ? 18.833 -22.681 0.508 1.00 29.95 286 ARG A O 1
ATOM 2236 N N . ALA A 1 287 ? 16.846 -22.208 1.385 1.00 30.33 287 ALA A N 1
ATOM 2237 C CA . ALA A 1 287 ? 17.031 -20.763 1.201 1.00 30.33 287 ALA A CA 1
ATOM 2238 C C . ALA A 1 287 ? 17.610 -20.078 2.456 1.00 30.33 287 ALA A C 1
ATOM 2240 O O . ALA A 1 287 ? 16.937 -19.308 3.133 1.00 30.33 287 ALA A O 1
ATOM 2241 N N . THR A 1 288 ? 18.880 -20.332 2.778 1.00 29.41 288 THR A N 1
ATOM 2242 C CA . THR A 1 288 ? 19.657 -19.407 3.620 1.00 29.41 288 THR A CA 1
ATOM 2243 C C . THR A 1 288 ? 20.003 -18.164 2.798 1.00 29.41 288 THR A C 1
ATOM 2245 O O . THR A 1 288 ? 20.816 -18.250 1.879 1.00 29.41 288 THR A O 1
ATOM 2248 N N . GLY A 1 289 ? 19.423 -17.010 3.143 1.00 27.17 289 GLY A N 1
ATOM 2249 C CA . GLY A 1 289 ? 20.022 -15.704 2.834 1.00 27.17 289 GLY A CA 1
ATOM 2250 C C . GLY A 1 289 ? 19.372 -14.824 1.761 1.00 27.17 289 GLY A C 1
ATOM 2251 O O . GLY A 1 289 ? 20.039 -13.904 1.293 1.00 27.17 289 GLY A O 1
ATOM 2252 N N . ALA A 1 290 ? 18.108 -15.032 1.382 1.00 25.12 290 ALA A N 1
ATOM 2253 C CA . ALA A 1 290 ? 17.388 -14.026 0.597 1.00 25.12 290 ALA A CA 1
ATOM 2254 C C . ALA A 1 290 ? 16.826 -12.946 1.538 1.00 25.12 290 ALA A C 1
ATOM 2256 O O . ALA A 1 290 ? 15.834 -13.169 2.225 1.00 25.12 290 ALA A O 1
ATOM 2257 N N . LYS A 1 291 ? 17.491 -11.786 1.599 1.00 30.05 291 LYS A N 1
ATOM 2258 C CA . LYS A 1 291 ? 16.920 -10.565 2.180 1.00 30.05 291 LYS A CA 1
ATOM 2259 C C . LYS A 1 291 ? 15.981 -9.961 1.139 1.00 30.05 291 LYS A C 1
ATOM 2261 O O . LYS A 1 291 ? 16.451 -9.545 0.083 1.00 30.05 291 LYS A O 1
ATOM 2266 N N . ALA A 1 292 ? 14.682 -9.944 1.412 1.00 27.25 292 ALA A N 1
ATOM 2267 C CA . ALA A 1 292 ? 13.750 -9.151 0.626 1.00 27.25 292 ALA A CA 1
ATOM 2268 C C . ALA A 1 292 ? 13.901 -7.687 1.065 1.00 27.25 292 ALA A C 1
ATOM 2270 O O . ALA A 1 292 ? 13.566 -7.340 2.194 1.00 27.25 292 ALA A O 1
ATOM 2271 N N . LEU A 1 293 ? 14.447 -6.833 0.197 1.00 28.66 293 LEU A N 1
ATOM 2272 C CA . LEU A 1 293 ? 14.144 -5.408 0.279 1.00 28.66 293 LEU A CA 1
ATOM 2273 C C . LEU A 1 293 ? 12.741 -5.240 -0.310 1.00 28.66 293 LEU A C 1
ATOM 2275 O O . LEU A 1 293 ? 12.557 -5.400 -1.515 1.00 28.66 293 LEU A O 1
ATOM 2279 N N . LEU A 1 294 ? 11.761 -4.966 0.544 1.00 30.38 294 LEU A N 1
ATOM 2280 C CA . LEU A 1 294 ? 10.442 -4.507 0.126 1.00 30.38 294 LEU A CA 1
ATOM 2281 C C . LEU A 1 294 ? 10.519 -2.983 -0.002 1.00 30.38 294 LEU A C 1
ATOM 2283 O O . LEU A 1 294 ? 10.571 -2.284 1.000 1.00 30.38 294 LEU A O 1
ATOM 2287 N N . GLY A 1 295 ? 10.590 -2.481 -1.232 1.00 29.03 295 GLY A N 1
ATOM 2288 C CA . GLY A 1 295 ? 10.254 -1.096 -1.556 1.00 29.03 295 GLY A CA 1
ATOM 2289 C C . GLY A 1 295 ? 9.083 -1.135 -2.531 1.00 29.03 295 GLY A C 1
ATOM 2290 O O . GLY A 1 295 ? 9.194 -1.840 -3.537 1.00 29.03 295 GLY A O 1
ATOM 2291 N N . ARG A 1 296 ? 7.974 -0.462 -2.206 1.00 35.59 296 ARG A N 1
ATOM 2292 C CA . ARG A 1 296 ? 6.774 -0.377 -3.049 1.00 35.59 296 ARG A CA 1
ATOM 2293 C C . ARG A 1 296 ? 6.502 1.070 -3.456 1.00 35.59 296 ARG A C 1
ATOM 2295 O O . ARG A 1 296 ? 5.731 1.770 -2.768 1.00 35.59 296 ARG A O 1
#

pLDDT: mean 89.1, std 15.69, range [25.12, 98.88]

Sequence (296 aa):
PPPSSAWRTRQIYMAHFALTDVAAGRFRFARKLSREALALAGAQAAPFRVWIDDWSLEAASGAAVSGATWTLRAAQPGYEVDLVLEPLTPPVLNGEAGFSRKSAEPGDASFYYSIPRLEVRGRLVRDNHPIDVRGLAWFDREWGSGALRAREVGWDWFALQLNDGATLMFYALRNRDGTRDRHSAGTWVDPSGASRPLTSEEVAIDVLDHWSNARGTRYPSSWRIRVPSLSLEVGVRPVLADQEFRSTPTYWEGAVDVSGTRGGAGIAGRGYVELVGYAAERSSRRATGAKALLGR

Mean predicted aligned error: 6.22 Å